Protein AF-A0A0N0A1G5-F1 (afdb_monomer)

Solvent-accessible surface area (backbone atoms only — not comparable to full-atom values): 16749 Å² total; per-residue (Å²): 128,82,60,72,76,46,74,67,39,48,54,52,50,53,56,20,48,55,46,38,69,71,54,79,76,91,52,41,60,23,36,36,37,22,62,69,76,43,74,31,33,29,47,40,73,44,47,40,49,51,77,76,95,36,68,72,45,52,28,33,20,31,24,96,65,66,47,38,38,56,44,85,46,44,49,48,56,49,70,72,74,44,66,70,43,56,48,89,50,51,42,82,51,96,50,63,47,76,38,76,35,28,38,40,52,76,77,43,85,58,89,75,29,62,24,70,49,76,45,74,25,52,29,25,42,27,79,49,63,49,69,85,72,45,97,80,62,61,77,79,73,74,61,93,40,75,64,58,45,61,69,71,58,74,93,80,81,84,77,98,69,70,47,45,48,67,79,92,71,101,55,102,53,54,46,22,43,29,44,58,52,101,86,67,50,85,41,84,41,81,43,69,78,66,95,66,71,62,24,55,33,49,28,48,57,68,76,88,85,67,68,40,46,39,44,45,50,57,90,90,52,96,81,61,63,77,47,76,22,61,37,74,63,52,46,49,53,50,27,60,76,63,60,38,46,82,44,78,40,85,47,68,77,21,50,32,36,36,43,57,50,96,62,73,85,67,80,56,78,76,78,78,77,73,78,80,71,85,88,126

Sequence (280 aa):
MRYQVDEQDQAIIAKRMAALDAMTGPRVGDWVHFANDVRWRISSVIAYPADGDGPVVHKVQTSEGGSYYLGLGYVSMSGSLEDPIPVSSLTLTEQTIDACLWIFHHDLPGGSRGVRFTRPMRVYRCALPAPGTDPNWRPPARPASREDLMRSMTLEHLPAQGVLFRGEHELPHMSQVLRRDLTGQKILFAMHYGYGRRAFGYVRGPGHGELWTFLVYAPGHPGTNWTAFATEQDLRNFTEAYDLKIHGSLTPGGRFELELPSNTDRWRPAAVSTPSGPTT

pLDDT: mean 72.98, std 24.5, range [26.19, 98.69]

Radius of gyration: 23.04 Å; Cα contacts (8 Å, |Δi|>4): 491; chains: 1; bounding box: 81×45×58 Å

Nearest PDB structures (foldseek):
  5iul-assembly1_A  TM=4.036E-01  e=9.775E-01  Bacillus subtilis subsp. subtilis str. 168
  7t1u-assembly1_A  TM=2.541E-01  e=1.849E+00  Homo sapiens
  4adn-assembly1_A  TM=2.619E-01  e=2.681E+00  Staphylococcus aureus
  3f02-assembly1_A  TM=3.050E-01  e=8.179E+00  Homo sapiens
  6idc-assembly1_A-2  TM=1.278E-01  e=1.577E+00  Borreliella burgdorferi

Structure (mmCIF, N/CA/C/O backbone):
data_AF-A0A0N0A1G5-F1
#
_entry.id   AF-A0A0N0A1G5-F1
#
loop_
_atom_site.group_PDB
_atom_site.id
_atom_site.type_symbol
_atom_site.label_atom_id
_atom_site.label_alt_id
_atom_site.label_comp_id
_atom_site.label_asym_id
_atom_site.label_entity_id
_atom_site.label_seq_id
_atom_site.pdbx_PDB_ins_code
_atom_site.Cartn_x
_atom_site.Cartn_y
_atom_site.Cartn_z
_atom_site.occupancy
_atom_site.B_iso_or_equiv
_atom_site.auth_seq_id
_atom_site.auth_comp_id
_atom_site.auth_asym_id
_atom_site.auth_atom_id
_atom_site.pdbx_PDB_model_num
ATOM 1 N N . MET A 1 1 ? -0.087 9.752 26.113 1.00 65.88 1 MET A N 1
ATOM 2 C CA . MET A 1 1 ? -0.162 8.279 26.242 1.00 65.88 1 MET A CA 1
ATOM 3 C C . MET A 1 1 ? -0.184 7.695 24.835 1.00 65.88 1 MET A C 1
ATOM 5 O O . MET A 1 1 ? -0.918 8.233 24.017 1.00 65.88 1 MET A O 1
ATOM 9 N N . ARG A 1 2 ? 0.653 6.701 24.504 1.00 83.81 2 ARG A N 1
ATOM 10 C CA . ARG A 1 2 ? 0.537 5.986 23.219 1.00 83.81 2 ARG A CA 1
ATOM 11 C C . ARG A 1 2 ? -0.423 4.821 23.428 1.00 83.81 2 ARG A C 1
ATOM 13 O O . ARG A 1 2 ? -0.190 4.033 24.339 1.00 83.81 2 ARG A O 1
ATOM 20 N N . TYR A 1 3 ? -1.477 4.746 22.623 1.00 93.94 3 TYR A N 1
ATOM 21 C CA . TYR A 1 3 ? -2.370 3.591 22.628 1.00 93.94 3 TYR A CA 1
ATOM 22 C C . TYR A 1 3 ? -1.601 2.340 22.190 1.00 93.94 3 TYR A C 1
ATOM 24 O O . TYR A 1 3 ? -0.684 2.419 21.365 1.00 93.94 3 TYR A O 1
ATOM 32 N N . GLN A 1 4 ? -1.961 1.202 22.772 1.00 96.44 4 GLN A N 1
ATOM 33 C CA . GLN A 1 4 ? -1.498 -0.115 22.351 1.00 96.44 4 GLN A CA 1
ATOM 34 C C . GLN A 1 4 ? -2.669 -0.851 21.711 1.00 96.44 4 GLN A C 1
ATOM 36 O O . GLN A 1 4 ? -3.820 -0.542 22.004 1.00 96.44 4 GLN A O 1
ATOM 41 N N . VAL A 1 5 ? -2.355 -1.796 20.830 1.00 97.75 5 VAL A N 1
ATOM 42 C CA . VAL A 1 5 ? -3.368 -2.621 20.174 1.00 97.75 5 VAL A CA 1
ATOM 43 C C . VAL A 1 5 ? -4.061 -3.478 21.228 1.00 97.75 5 VAL A C 1
ATOM 45 O O . VAL A 1 5 ? -3.401 -4.278 21.892 1.00 97.75 5 VAL A O 1
ATOM 48 N N . ASP A 1 6 ? -5.374 -3.324 21.354 1.00 98.12 6 ASP A N 1
ATOM 49 C CA . ASP A 1 6 ? -6.225 -4.154 22.206 1.00 98.12 6 ASP A CA 1
ATOM 50 C C . ASP A 1 6 ? -7.118 -5.100 21.385 1.00 98.12 6 ASP A C 1
ATOM 52 O O . ASP A 1 6 ? -6.974 -5.221 20.168 1.00 98.12 6 ASP A O 1
ATOM 56 N N . GLU A 1 7 ? -8.023 -5.817 22.049 1.00 98.44 7 GLU A N 1
ATOM 57 C CA . GLU A 1 7 ? -8.901 -6.803 21.411 1.00 98.44 7 GLU A CA 1
ATOM 58 C C . GLU A 1 7 ? -9.797 -6.191 20.320 1.00 98.44 7 GLU A C 1
ATOM 60 O O . GLU A 1 7 ? -9.962 -6.778 19.245 1.00 98.44 7 GLU A O 1
ATOM 65 N N . GLN A 1 8 ? -10.318 -4.981 20.546 1.00 98.44 8 GLN A N 1
ATOM 66 C CA . GLN A 1 8 ? -11.153 -4.288 19.569 1.00 98.44 8 GLN A CA 1
ATOM 67 C C . GLN A 1 8 ? -10.331 -3.881 18.340 1.00 98.44 8 GLN A C 1
ATOM 69 O O . GLN A 1 8 ? -10.771 -4.075 17.202 1.00 98.44 8 GLN A O 1
ATOM 74 N N . ASP A 1 9 ? -9.114 -3.380 18.549 1.00 98.50 9 ASP A N 1
ATOM 75 C CA . ASP A 1 9 ? -8.191 -3.083 17.455 1.00 98.50 9 ASP A CA 1
ATOM 76 C C . ASP A 1 9 ? -7.792 -4.346 16.678 1.00 98.50 9 ASP A C 1
ATOM 78 O O . ASP A 1 9 ? -7.745 -4.309 15.447 1.00 98.50 9 ASP A O 1
ATOM 82 N N . GLN A 1 10 ? -7.548 -5.478 17.352 1.00 98.62 10 GLN A N 1
ATOM 83 C CA . GLN A 1 10 ? -7.236 -6.749 16.681 1.00 98.62 10 GLN A CA 1
ATOM 84 C C . GLN A 1 10 ? -8.374 -7.192 15.757 1.00 98.62 10 GLN A C 1
ATOM 86 O O . GLN A 1 10 ? -8.107 -7.600 14.623 1.00 98.62 10 GLN A O 1
ATOM 91 N N . ALA A 1 11 ? -9.633 -7.067 16.191 1.00 98.50 11 ALA A N 1
ATOM 92 C CA . ALA A 1 11 ? -10.793 -7.385 15.358 1.00 98.50 11 ALA A CA 1
ATOM 93 C C . ALA A 1 11 ? -10.873 -6.478 14.115 1.00 98.50 11 ALA A C 1
ATOM 95 O O . ALA A 1 11 ? -11.133 -6.953 13.003 1.00 98.50 11 ALA A O 1
ATOM 96 N N . ILE A 1 12 ? -10.582 -5.180 14.274 1.00 98.44 12 ILE A N 1
ATOM 97 C CA . ILE A 1 12 ? -10.518 -4.228 13.158 1.00 98.44 12 ILE A CA 1
ATOM 98 C C . ILE A 1 12 ? -9.389 -4.605 12.189 1.00 98.44 12 ILE A C 1
ATOM 100 O O . ILE A 1 12 ? -9.617 -4.674 10.979 1.00 98.44 12 ILE A O 1
ATOM 104 N N . ILE A 1 13 ? -8.189 -4.884 12.704 1.00 98.56 13 ILE A N 1
ATOM 105 C CA . ILE A 1 13 ? -7.027 -5.288 11.903 1.00 98.56 13 ILE A CA 1
ATOM 106 C C . ILE A 1 13 ? -7.345 -6.560 11.119 1.00 98.56 13 ILE A C 1
ATOM 108 O O . ILE A 1 13 ? -7.130 -6.585 9.910 1.00 98.56 13 ILE A O 1
ATOM 112 N N . ALA A 1 14 ? -7.889 -7.593 11.768 1.00 98.50 14 ALA A N 1
ATOM 113 C CA . ALA A 1 14 ? -8.216 -8.865 11.127 1.00 98.50 14 ALA A CA 1
ATOM 114 C C . ALA A 1 14 ? -9.203 -8.679 9.966 1.00 98.50 14 ALA A C 1
ATOM 116 O O . ALA A 1 14 ? -8.941 -9.129 8.851 1.00 98.50 14 ALA A O 1
ATOM 117 N N . LYS A 1 15 ? -10.293 -7.933 10.194 1.00 98.38 15 LYS A N 1
ATOM 118 C CA . LYS A 1 15 ? -11.286 -7.620 9.156 1.00 98.38 15 LYS A CA 1
ATOM 119 C C . LYS A 1 15 ? -10.667 -6.880 7.967 1.00 98.38 15 LYS A C 1
ATOM 121 O O . LYS A 1 15 ? -10.953 -7.202 6.815 1.00 98.38 15 LYS A O 1
ATOM 126 N N . ARG A 1 16 ? -9.838 -5.867 8.232 1.00 98.44 16 ARG A N 1
ATOM 127 C CA . ARG A 1 16 ? -9.218 -5.036 7.188 1.00 98.44 16 ARG A CA 1
ATOM 128 C C . ARG A 1 16 ? -8.155 -5.793 6.399 1.00 98.44 16 ARG A C 1
ATOM 130 O O . ARG A 1 16 ? -8.120 -5.654 5.180 1.00 98.44 16 ARG A O 1
ATOM 137 N N . MET A 1 17 ? -7.345 -6.607 7.075 1.00 98.19 17 MET A N 1
ATOM 138 C CA . MET A 1 17 ? -6.350 -7.470 6.437 1.00 98.19 17 MET A CA 1
ATOM 139 C C . MET A 1 17 ? -7.012 -8.516 5.547 1.00 98.19 17 MET A C 1
ATOM 141 O O . MET A 1 17 ? -6.616 -8.636 4.399 1.00 98.19 17 MET A O 1
ATOM 145 N N . ALA A 1 18 ? -8.083 -9.174 6.001 1.00 98.12 18 ALA A N 1
ATOM 146 C CA . ALA A 1 18 ? -8.818 -10.126 5.165 1.00 98.12 18 ALA A CA 1
ATOM 147 C C . ALA A 1 18 ? -9.347 -9.480 3.869 1.00 98.12 18 ALA A C 1
ATOM 149 O O . ALA A 1 18 ? -9.221 -10.050 2.787 1.00 98.12 18 ALA A O 1
ATOM 150 N N . ALA A 1 19 ? -9.885 -8.257 3.958 1.00 97.25 19 ALA A N 1
ATOM 151 C CA . ALA A 1 19 ? -10.317 -7.502 2.780 1.00 97.25 19 ALA A CA 1
ATOM 152 C C . ALA A 1 19 ? -9.142 -7.107 1.869 1.00 97.25 19 ALA A C 1
ATOM 154 O O . ALA A 1 19 ? -9.270 -7.136 0.647 1.00 97.25 19 ALA A O 1
ATOM 155 N N . LEU A 1 20 ? -7.998 -6.748 2.455 1.00 97.00 20 LEU A N 1
ATOM 156 C CA . LEU A 1 20 ? -6.783 -6.430 1.714 1.00 97.00 20 LEU A CA 1
ATOM 157 C C . LEU A 1 20 ? -6.247 -7.677 0.989 1.00 97.00 20 LEU A C 1
ATOM 159 O O . LEU A 1 20 ? -5.879 -7.587 -0.179 1.00 97.00 20 LEU A O 1
ATOM 163 N N . ASP A 1 21 ? -6.222 -8.835 1.655 1.00 96.75 21 ASP A N 1
ATOM 164 C CA . ASP A 1 21 ? -5.730 -10.135 1.163 1.00 96.75 21 ASP A CA 1
ATOM 165 C C . ASP A 1 21 ? -6.564 -10.730 0.037 1.00 96.75 21 ASP A C 1
ATOM 167 O O . ASP A 1 21 ? -6.021 -11.431 -0.814 1.00 96.75 21 ASP A O 1
ATOM 171 N N . ALA A 1 22 ? -7.832 -10.341 -0.067 1.00 96.25 22 ALA A N 1
ATOM 172 C CA . ALA A 1 22 ? -8.656 -10.648 -1.229 1.00 96.25 22 ALA A CA 1
ATOM 173 C C . ALA A 1 22 ? -8.245 -9.876 -2.506 1.00 96.25 22 ALA A C 1
ATOM 175 O O . ALA A 1 22 ? -8.722 -10.200 -3.594 1.00 96.25 22 ALA A O 1
ATOM 176 N N . MET A 1 23 ? -7.384 -8.851 -2.415 1.00 94.94 23 MET A N 1
ATOM 177 C CA . MET A 1 23 ? -6.958 -8.073 -3.583 1.00 94.94 23 MET A CA 1
ATOM 178 C C . MET A 1 23 ? -5.908 -8.801 -4.432 1.00 94.94 23 MET A C 1
ATOM 180 O O . MET A 1 23 ? -4.827 -9.179 -3.967 1.00 94.94 23 MET A O 1
ATOM 184 N N . THR A 1 24 ? -6.181 -8.881 -5.732 1.00 94.44 24 THR A N 1
ATOM 185 C CA . THR A 1 24 ? -5.248 -9.376 -6.751 1.00 94.44 24 THR A CA 1
ATOM 186 C C . THR A 1 24 ? -4.226 -8.316 -7.166 1.00 94.44 24 THR A C 1
ATOM 188 O O . THR A 1 24 ? -4.562 -7.136 -7.245 1.00 94.44 24 THR A O 1
ATOM 191 N N . GLY A 1 25 ? -3.018 -8.750 -7.536 1.00 95.75 25 GLY A N 1
ATOM 192 C CA . GLY A 1 25 ? -1.955 -7.877 -8.049 1.00 95.75 25 GLY A CA 1
ATOM 193 C C . GLY A 1 25 ? -1.247 -7.051 -6.965 1.00 95.75 25 GLY A C 1
ATOM 194 O O . GLY A 1 25 ? -1.611 -7.149 -5.791 1.00 95.75 25 GLY A O 1
ATOM 195 N N . PRO A 1 26 ? -0.215 -6.263 -7.324 1.00 97.44 26 PRO A N 1
ATOM 196 C CA . PRO A 1 26 ? 0.542 -5.458 -6.364 1.00 97.44 26 PRO A CA 1
ATOM 197 C C . PRO A 1 26 ? -0.341 -4.416 -5.673 1.00 97.44 26 PRO A C 1
ATOM 199 O O . PRO A 1 26 ? -1.155 -3.761 -6.324 1.00 97.44 26 PRO A O 1
ATOM 202 N N . ARG A 1 27 ? -0.169 -4.234 -4.359 1.00 97.56 27 ARG A N 1
ATOM 203 C CA . ARG A 1 27 ? -0.932 -3.251 -3.566 1.00 97.56 27 ARG A CA 1
ATOM 204 C C . ARG A 1 27 ? -0.009 -2.407 -2.692 1.00 97.56 27 ARG A C 1
ATOM 206 O O . ARG A 1 27 ? 1.107 -2.814 -2.375 1.00 97.56 27 ARG A O 1
ATOM 213 N N . VAL A 1 28 ? -0.494 -1.239 -2.273 1.00 98.44 28 VAL A N 1
ATOM 214 C CA . VAL A 1 28 ? 0.231 -0.366 -1.337 1.00 98.44 28 VAL A CA 1
ATOM 215 C C . VAL A 1 28 ? 0.575 -1.139 -0.058 1.00 98.44 28 VAL A C 1
ATOM 217 O O . VAL A 1 28 ? -0.257 -1.857 0.493 1.00 98.44 28 VAL A O 1
ATOM 220 N N . GLY A 1 29 ? 1.813 -0.994 0.405 1.00 98.06 29 GLY A N 1
ATOM 221 C CA . GLY A 1 29 ? 2.367 -1.680 1.568 1.00 98.06 29 GLY A CA 1
ATOM 222 C C . GLY A 1 29 ? 3.095 -2.994 1.265 1.00 98.06 29 GLY A C 1
ATOM 223 O O . GLY A 1 29 ? 3.870 -3.423 2.119 1.00 98.06 29 GLY A O 1
ATOM 224 N N . ASP A 1 30 ? 2.905 -3.606 0.087 1.00 98.62 30 ASP A N 1
ATOM 225 C CA . ASP A 1 30 ? 3.722 -4.751 -0.345 1.00 98.62 30 ASP A CA 1
ATOM 226 C C . ASP A 1 30 ? 5.184 -4.326 -0.560 1.00 98.62 30 ASP A C 1
ATOM 228 O O . ASP A 1 30 ? 5.478 -3.164 -0.854 1.00 98.62 30 ASP A O 1
ATOM 232 N N . TRP A 1 31 ? 6.109 -5.272 -0.431 1.00 98.56 31 TRP A N 1
ATOM 233 C CA . TRP A 1 31 ? 7.536 -5.054 -0.649 1.00 98.56 31 TRP A CA 1
ATOM 234 C C . TRP A 1 31 ? 7.930 -5.294 -2.104 1.00 98.56 31 TRP A C 1
ATOM 236 O O . TRP A 1 31 ? 7.422 -6.204 -2.758 1.00 98.56 31 TRP A O 1
ATOM 246 N N . VAL A 1 32 ? 8.902 -4.522 -2.581 1.00 98.56 32 VAL A N 1
ATOM 247 C CA . VAL A 1 32 ? 9.593 -4.717 -3.855 1.00 98.56 32 VAL A CA 1
ATOM 248 C C . VAL A 1 32 ? 11.072 -4.927 -3.571 1.00 98.56 32 VAL A C 1
ATOM 250 O O . VAL A 1 32 ? 11.711 -4.091 -2.934 1.00 98.56 32 VAL A O 1
ATOM 253 N N . HIS A 1 33 ? 11.607 -6.044 -4.048 1.00 98.31 33 HIS A N 1
ATOM 254 C CA . HIS A 1 33 ? 13.028 -6.354 -4.058 1.00 98.31 33 HIS A CA 1
ATOM 255 C C . HIS A 1 33 ? 13.579 -6.074 -5.458 1.00 98.31 33 HIS A C 1
ATOM 257 O O . HIS A 1 33 ? 13.256 -6.790 -6.408 1.00 98.31 33 HIS A O 1
ATOM 263 N N . PHE A 1 34 ? 14.351 -5.000 -5.582 1.00 98.00 34 PHE A N 1
ATOM 264 C CA . PHE A 1 34 ? 14.920 -4.536 -6.844 1.00 98.00 34 PHE A CA 1
ATOM 265 C C . PHE A 1 34 ? 16.172 -5.321 -7.243 1.00 98.00 34 PHE A C 1
ATOM 267 O O . PHE A 1 34 ? 16.775 -6.011 -6.424 1.00 98.00 34 PHE A O 1
ATOM 274 N N . ALA A 1 35 ? 16.577 -5.196 -8.510 1.00 96.94 35 ALA A N 1
ATOM 275 C CA . ALA A 1 35 ? 17.724 -5.915 -9.071 1.00 96.94 35 ALA A CA 1
ATOM 276 C C . ALA A 1 35 ? 19.078 -5.511 -8.462 1.00 96.94 35 ALA A C 1
ATOM 278 O O . ALA A 1 35 ? 20.055 -6.236 -8.614 1.00 96.94 35 ALA A O 1
ATOM 279 N N . ASN A 1 36 ? 19.135 -4.368 -7.778 1.00 95.12 36 ASN A N 1
ATOM 280 C CA . ASN A 1 36 ? 20.302 -3.880 -7.047 1.00 95.12 36 ASN A CA 1
ATOM 281 C C . ASN A 1 36 ? 20.180 -4.090 -5.525 1.00 95.12 36 ASN A C 1
ATOM 283 O O . ASN A 1 36 ? 20.695 -3.286 -4.752 1.00 95.12 36 ASN A O 1
ATOM 287 N N . ASP A 1 37 ? 19.441 -5.122 -5.104 1.00 96.19 37 ASP A N 1
ATOM 288 C CA . ASP A 1 37 ? 19.232 -5.556 -3.712 1.00 96.19 37 ASP A CA 1
ATOM 289 C C . ASP A 1 37 ? 18.542 -4.540 -2.778 1.00 96.19 37 ASP A C 1
ATOM 291 O O . ASP A 1 37 ? 18.318 -4.803 -1.589 1.00 96.19 37 ASP A O 1
ATOM 295 N N . VAL A 1 38 ? 18.125 -3.390 -3.314 1.00 96.81 38 VAL A N 1
ATOM 296 C CA . VAL A 1 38 ? 17.310 -2.405 -2.600 1.00 96.81 38 VAL A CA 1
ATOM 297 C C . VAL A 1 38 ? 15.915 -2.976 -2.351 1.00 96.81 38 VAL A C 1
ATOM 299 O O . VAL A 1 38 ? 15.313 -3.632 -3.208 1.00 96.81 38 VAL A O 1
ATOM 302 N N . ARG A 1 39 ? 15.380 -2.712 -1.156 1.00 97.56 39 ARG A N 1
ATOM 303 C CA . ARG A 1 39 ? 14.045 -3.148 -0.738 1.00 97.56 39 ARG A CA 1
ATOM 304 C C . ARG A 1 39 ? 13.213 -1.972 -0.275 1.00 97.56 39 ARG A C 1
ATOM 306 O O . ARG A 1 39 ? 13.484 -1.407 0.779 1.00 97.56 39 ARG A O 1
ATOM 313 N N . TRP A 1 40 ? 12.159 -1.668 -1.019 1.00 98.06 40 TRP A N 1
ATOM 314 C CA . TRP A 1 40 ? 11.227 -0.586 -0.706 1.00 98.06 40 TRP A CA 1
ATOM 315 C C . TRP A 1 40 ? 9.789 -1.078 -0.733 1.00 98.06 40 TRP A C 1
ATOM 317 O O . TRP A 1 40 ? 9.487 -2.124 -1.306 1.00 98.06 40 TRP A O 1
ATOM 327 N N . ARG A 1 41 ? 8.886 -0.325 -0.105 1.00 98.25 41 ARG A N 1
ATOM 328 C CA . ARG A 1 41 ? 7.455 -0.640 -0.126 1.00 98.25 41 ARG A CA 1
ATOM 329 C C . ARG A 1 41 ? 6.748 0.111 -1.244 1.00 98.25 41 ARG A C 1
ATOM 331 O O . ARG A 1 41 ? 7.067 1.266 -1.532 1.00 98.25 41 ARG A O 1
ATOM 338 N N . ILE A 1 42 ? 5.751 -0.538 -1.841 1.00 98.50 42 ILE A N 1
ATOM 339 C CA . ILE A 1 42 ? 4.811 0.104 -2.758 1.00 98.50 42 ILE A CA 1
ATOM 340 C C . ILE A 1 42 ? 4.051 1.166 -1.971 1.00 98.50 42 ILE A C 1
ATOM 342 O O . ILE A 1 42 ? 3.346 0.862 -1.014 1.00 98.50 42 ILE A O 1
ATOM 346 N N . SER A 1 43 ? 4.191 2.412 -2.391 1.00 98.25 43 SER A N 1
ATOM 347 C CA . SER A 1 43 ? 3.589 3.581 -1.753 1.00 98.25 43 SER A CA 1
ATOM 348 C C . SER A 1 43 ? 2.355 4.078 -2.488 1.00 98.25 43 SER A C 1
ATOM 350 O O . SER A 1 43 ? 1.440 4.620 -1.875 1.00 98.25 43 SER A O 1
ATOM 352 N N . SER A 1 44 ? 2.304 3.855 -3.798 1.00 96.94 44 SER A N 1
ATOM 353 C CA . SER A 1 44 ? 1.147 4.169 -4.626 1.00 96.94 44 SER A CA 1
ATOM 354 C C . SER A 1 44 ? 1.048 3.174 -5.774 1.00 96.94 44 SER A C 1
ATOM 356 O O . SER A 1 44 ? 2.065 2.743 -6.319 1.00 96.94 44 SER A O 1
ATOM 358 N N . VAL A 1 45 ? -0.179 2.823 -6.147 1.00 95.25 45 VAL A N 1
ATOM 359 C CA . VAL A 1 45 ? -0.486 2.085 -7.375 1.00 95.25 45 VAL A CA 1
ATOM 360 C C . VAL A 1 45 ? -1.292 3.031 -8.243 1.00 95.25 45 VAL A C 1
ATOM 362 O O . VAL A 1 45 ? -2.357 3.488 -7.830 1.00 95.25 45 VAL A O 1
ATOM 365 N N . ILE A 1 46 ? -0.776 3.352 -9.425 1.00 90.06 46 ILE A N 1
ATOM 366 C CA . ILE A 1 46 ? -1.381 4.344 -10.304 1.00 90.06 46 ILE A CA 1
ATOM 367 C C . ILE A 1 46 ? -1.720 3.715 -11.642 1.00 90.06 46 ILE A C 1
ATOM 369 O O . ILE A 1 46 ? -0.941 2.962 -12.221 1.00 90.06 46 ILE A O 1
ATOM 373 N N . ALA A 1 47 ? -2.903 4.051 -12.129 1.00 85.56 47 ALA A N 1
ATOM 374 C CA . ALA A 1 47 ? -3.365 3.729 -13.460 1.00 85.56 47 ALA A CA 1
ATOM 375 C C . ALA A 1 47 ? -3.377 5.035 -14.255 1.00 85.56 47 ALA A C 1
ATOM 377 O O . ALA A 1 47 ? -4.12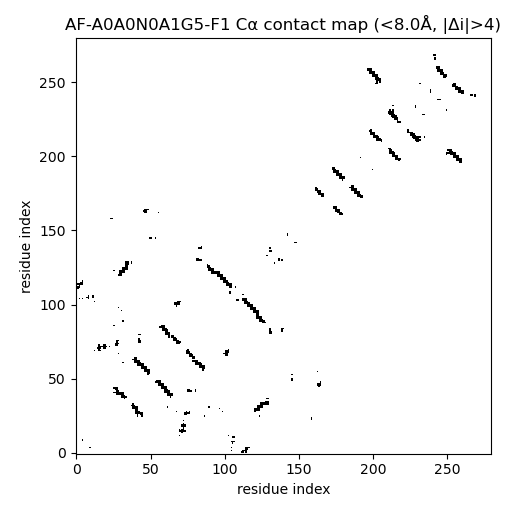7 5.944 -13.909 1.00 85.56 47 ALA A O 1
ATOM 378 N N . TYR A 1 48 ? -2.534 5.141 -15.280 1.00 72.12 48 TYR A N 1
ATOM 379 C CA . TYR A 1 48 ? -2.574 6.265 -16.213 1.00 72.12 48 TYR A CA 1
ATOM 380 C C . TYR A 1 48 ? -2.893 5.743 -17.609 1.00 72.12 48 TYR A C 1
ATOM 382 O O . TYR A 1 48 ? -2.345 4.704 -17.992 1.00 72.12 48 TYR A O 1
ATOM 390 N N . PRO A 1 49 ? -3.730 6.438 -18.397 1.00 67.94 49 PRO A N 1
ATOM 391 C CA . PRO A 1 49 ? -3.716 6.215 -19.831 1.00 67.94 49 PRO A CA 1
ATOM 392 C C . PRO A 1 49 ? -2.302 6.518 -20.328 1.00 67.94 49 PRO A C 1
ATOM 394 O O . PRO A 1 49 ? -1.695 7.518 -19.935 1.00 67.94 49 PRO A O 1
ATOM 397 N N . ALA A 1 50 ? -1.739 5.628 -21.133 1.00 62.28 50 ALA A N 1
ATOM 398 C CA . ALA A 1 50 ? -0.494 5.942 -21.804 1.00 62.28 50 ALA A CA 1
ATOM 399 C C . ALA A 1 50 ? -0.775 7.031 -22.845 1.00 62.28 50 ALA A C 1
ATOM 401 O O . ALA A 1 50 ? -1.326 6.722 -23.893 1.00 62.28 50 ALA A O 1
ATOM 402 N N . ASP A 1 51 ? -0.459 8.279 -22.493 1.00 59.38 51 ASP A N 1
ATOM 403 C CA . ASP A 1 51 ? -0.542 9.495 -23.310 1.00 59.38 51 ASP A CA 1
ATOM 404 C C . ASP A 1 51 ? -1.824 9.613 -24.184 1.00 59.38 51 ASP A C 1
ATOM 406 O O . ASP A 1 51 ? -1.934 9.044 -25.271 1.00 59.38 51 ASP A O 1
ATOM 410 N N . GLY A 1 52 ? -2.810 10.402 -23.730 1.00 64.56 52 GLY A N 1
ATOM 411 C CA . GLY A 1 52 ? -4.082 10.625 -24.442 1.00 64.56 52 GLY A CA 1
ATOM 412 C C . GLY A 1 52 ? -5.115 9.511 -24.214 1.00 64.56 52 GLY A C 1
ATOM 413 O O . GLY A 1 52 ? -5.318 9.083 -23.081 1.00 64.56 52 GLY A O 1
ATOM 414 N N . ASP A 1 53 ? -5.758 9.029 -25.285 1.00 62.44 53 ASP A N 1
ATOM 415 C CA . ASP A 1 53 ? -6.757 7.937 -25.269 1.00 62.44 53 ASP A CA 1
ATOM 416 C C . ASP A 1 53 ? -6.130 6.522 -25.336 1.00 62.44 53 ASP A C 1
ATOM 418 O O . ASP A 1 53 ? -6.750 5.560 -25.803 1.00 62.44 53 ASP A O 1
ATOM 422 N N . GLY A 1 54 ? -4.861 6.380 -24.942 1.00 64.50 54 GLY A N 1
ATOM 423 C CA . GLY A 1 54 ? -4.145 5.104 -24.958 1.00 64.50 54 GLY A CA 1
ATOM 424 C C . GLY A 1 54 ? -4.625 4.102 -23.896 1.00 64.50 54 GLY A C 1
ATOM 425 O O . GLY A 1 54 ? -5.378 4.449 -22.979 1.00 64.50 54 GLY A O 1
ATOM 426 N N . PRO A 1 55 ? -4.193 2.827 -23.991 1.00 71.50 55 PRO A N 1
ATOM 427 C CA . PRO A 1 55 ? -4.513 1.826 -22.986 1.00 71.50 55 PRO A CA 1
ATOM 428 C C . PRO A 1 55 ? -3.953 2.235 -21.622 1.00 71.50 55 PRO A C 1
ATOM 430 O O . PRO A 1 55 ? -2.918 2.896 -21.502 1.00 71.50 55 PRO A O 1
ATOM 433 N N . VAL A 1 56 ? -4.664 1.832 -20.576 1.00 77.06 56 VAL A N 1
ATOM 434 C CA . VAL A 1 56 ? -4.291 2.127 -19.196 1.00 77.06 56 VAL A CA 1
ATOM 435 C C . VAL A 1 56 ? -3.088 1.275 -18.823 1.00 77.06 56 VAL A C 1
ATOM 437 O O . VAL A 1 56 ? -3.160 0.048 -18.844 1.00 77.06 56 VAL A O 1
ATOM 440 N N . VAL A 1 57 ? -1.991 1.931 -18.459 1.00 78.75 57 VAL A N 1
ATOM 441 C CA . VAL A 1 57 ? -0.791 1.277 -17.945 1.00 78.75 57 VAL A CA 1
ATOM 442 C C . VAL A 1 57 ? -0.780 1.423 -16.432 1.00 78.75 57 VAL A C 1
ATOM 444 O O . VAL A 1 57 ? -0.862 2.529 -15.889 1.00 78.75 57 VAL A O 1
ATOM 447 N N . HIS A 1 58 ? -0.659 0.288 -15.749 1.00 88.12 58 HIS A N 1
ATOM 448 C CA . HIS A 1 58 ? -0.491 0.259 -14.306 1.00 88.12 58 HIS A CA 1
ATOM 449 C C . HIS A 1 58 ? 0.984 0.428 -13.954 1.00 88.12 58 HIS A C 1
ATOM 451 O O . HIS A 1 58 ? 1.851 -0.314 -14.427 1.00 88.12 58 HIS A O 1
ATOM 457 N N . LYS A 1 59 ? 1.262 1.408 -13.103 1.00 93.62 59 LYS A N 1
ATOM 458 C CA . LYS A 1 59 ? 2.578 1.659 -12.529 1.00 93.62 59 LYS A CA 1
ATOM 459 C C . LYS A 1 59 ? 2.486 1.642 -11.012 1.00 93.62 59 LYS A C 1
ATOM 461 O O . LYS A 1 59 ? 1.427 1.904 -10.444 1.00 93.62 59 LYS A O 1
ATOM 466 N N . VAL A 1 60 ? 3.602 1.371 -10.355 1.00 96.62 60 VAL A N 1
ATOM 467 C CA . VAL A 1 60 ? 3.730 1.538 -8.908 1.00 96.62 60 VAL A CA 1
ATOM 468 C C . VAL A 1 60 ? 4.814 2.550 -8.603 1.00 96.62 60 VAL A C 1
ATOM 470 O O . VAL A 1 60 ? 5.813 2.619 -9.313 1.00 96.62 60 VAL A O 1
ATOM 473 N N . GLN A 1 61 ? 4.618 3.324 -7.546 1.00 96.94 61 GLN A N 1
ATOM 474 C CA . GLN A 1 61 ? 5.671 4.137 -6.950 1.00 96.94 61 GLN A CA 1
ATOM 475 C C . GLN A 1 61 ? 6.076 3.512 -5.627 1.00 96.94 61 GLN A C 1
ATOM 477 O O . GLN A 1 61 ? 5.229 3.017 -4.877 1.00 96.94 61 GLN A O 1
ATOM 482 N N . THR A 1 62 ? 7.368 3.551 -5.344 1.00 97.69 62 THR A N 1
ATOM 483 C CA . THR A 1 62 ? 7.960 3.065 -4.099 1.00 97.69 62 THR A CA 1
ATOM 484 C C . THR A 1 62 ? 8.538 4.220 -3.293 1.00 97.69 62 THR A C 1
ATOM 486 O O . THR A 1 62 ? 8.532 5.361 -3.748 1.00 97.69 62 THR A O 1
ATOM 489 N N . SER A 1 63 ? 9.012 3.931 -2.088 1.00 96.06 63 SER A N 1
ATOM 490 C CA . SER A 1 63 ? 9.716 4.898 -1.251 1.00 96.06 63 SER A CA 1
ATOM 491 C C . SER A 1 63 ? 10.652 4.197 -0.269 1.00 96.06 63 SER A C 1
ATOM 493 O O . SER A 1 63 ? 10.388 3.072 0.166 1.00 96.06 63 SER A O 1
ATOM 495 N N . GLU A 1 64 ? 11.702 4.900 0.153 1.00 93.44 64 GLU A N 1
ATOM 496 C CA . GLU A 1 64 ? 12.615 4.429 1.203 1.00 93.44 64 GLU A CA 1
ATOM 497 C C . GLU A 1 64 ? 11.938 4.328 2.583 1.00 93.44 64 GLU A C 1
ATOM 499 O O . GLU A 1 64 ? 12.345 3.552 3.447 1.00 93.44 64 GLU A O 1
ATOM 504 N N . GLY A 1 65 ? 10.846 5.066 2.796 1.00 93.19 65 GLY A N 1
ATOM 505 C CA . GLY A 1 65 ? 10.151 5.099 4.078 1.00 93.19 65 GLY A CA 1
ATOM 506 C C . GLY A 1 65 ? 8.704 5.561 3.986 1.00 93.19 65 GLY A C 1
ATOM 507 O O . GLY A 1 65 ? 8.056 5.472 2.950 1.00 93.19 65 GLY A O 1
ATOM 508 N N . GLY A 1 66 ? 8.167 6.042 5.101 1.00 95.88 66 GLY A N 1
ATOM 509 C CA . GLY A 1 66 ? 6.808 6.573 5.171 1.00 95.88 66 GLY A CA 1
ATOM 510 C C . GLY A 1 66 ? 5.917 5.841 6.165 1.00 95.88 66 GLY A C 1
ATOM 511 O O . GLY A 1 66 ? 6.290 4.839 6.783 1.00 95.88 66 GLY A O 1
ATOM 512 N N . SER A 1 67 ? 4.719 6.387 6.328 1.00 97.50 67 SER A N 1
ATOM 513 C CA . SER A 1 67 ? 3.708 5.908 7.265 1.00 97.50 67 SER A CA 1
ATOM 514 C C . SER A 1 67 ? 2.554 5.263 6.507 1.00 97.50 67 SER A C 1
ATOM 516 O O . SER A 1 67 ? 2.045 5.857 5.564 1.00 97.50 67 SER A O 1
ATOM 518 N N . TYR A 1 68 ? 2.140 4.063 6.915 1.00 98.50 68 TYR A N 1
ATOM 519 C CA . TYR A 1 68 ? 1.211 3.225 6.154 1.00 98.50 68 TYR A CA 1
ATOM 520 C C . TYR A 1 68 ? -0.041 2.943 6.983 1.00 98.50 68 TYR A C 1
ATOM 522 O O . TYR A 1 68 ? -0.004 2.167 7.938 1.00 98.50 68 TYR A O 1
ATOM 530 N N . TYR A 1 69 ? -1.134 3.612 6.630 1.00 98.44 69 TYR A N 1
ATOM 531 C CA . TYR A 1 69 ? -2.438 3.478 7.269 1.00 98.44 69 TYR A CA 1
ATOM 532 C C . TYR A 1 69 ? -3.228 2.328 6.641 1.00 98.44 69 TYR A C 1
ATOM 534 O O . TYR A 1 69 ? -3.429 2.327 5.427 1.00 98.44 69 TYR A O 1
ATOM 542 N N . LEU A 1 70 ? -3.715 1.388 7.452 1.00 98.62 70 LEU A N 1
ATOM 543 C CA . LEU A 1 70 ? -4.592 0.305 7.003 1.00 98.62 70 LEU A CA 1
ATOM 544 C C . LEU A 1 70 ? -6.062 0.741 7.081 1.00 98.62 70 LEU A C 1
ATOM 546 O O . LEU A 1 70 ? -6.633 0.867 8.165 1.00 98.62 70 LEU A O 1
ATOM 550 N N . GLY A 1 71 ? -6.700 0.918 5.928 1.00 97.50 71 GLY A N 1
ATOM 551 C CA . GLY A 1 71 ? -8.146 1.082 5.801 1.00 97.50 71 GLY A CA 1
ATOM 552 C C . GLY A 1 71 ? -8.861 -0.238 5.511 1.00 97.50 71 GLY A C 1
ATOM 553 O O . GLY A 1 71 ? -8.253 -1.307 5.484 1.00 97.50 71 GLY A O 1
ATOM 554 N N . LEU A 1 72 ? -10.176 -0.187 5.294 1.00 96.12 72 LEU A N 1
ATOM 555 C CA . LEU A 1 72 ? -10.939 -1.372 4.898 1.00 96.12 72 LEU A CA 1
ATOM 556 C C . LEU A 1 72 ? -10.626 -1.750 3.447 1.00 96.12 72 LEU A C 1
ATOM 558 O O . LEU A 1 72 ? -11.151 -1.137 2.524 1.00 96.12 72 LEU A O 1
ATOM 562 N N . GLY A 1 73 ? -9.766 -2.757 3.266 1.00 94.00 73 GLY A N 1
ATOM 563 C CA . GLY A 1 73 ? -9.375 -3.256 1.946 1.00 94.00 73 GLY A CA 1
ATOM 564 C C . GLY A 1 73 ? -8.411 -2.344 1.187 1.00 94.00 73 GLY A C 1
ATOM 565 O O . GLY A 1 73 ? -8.331 -2.433 -0.030 1.00 94.00 73 GLY A O 1
ATOM 566 N N . TYR A 1 74 ? -7.700 -1.443 1.869 1.00 97.12 74 TYR A N 1
ATOM 567 C CA . TYR A 1 74 ? -6.660 -0.622 1.247 1.00 97.12 74 TYR A CA 1
ATOM 568 C C . TYR A 1 74 ? -5.588 -0.217 2.258 1.00 97.12 74 TYR A C 1
ATOM 570 O O . TYR A 1 74 ? -5.828 -0.192 3.465 1.00 97.12 74 TYR A O 1
ATOM 578 N N . VAL A 1 75 ? -4.418 0.168 1.751 1.00 98.31 75 VAL A N 1
ATOM 579 C CA . VAL A 1 75 ? -3.378 0.847 2.528 1.00 98.31 75 VAL A CA 1
ATOM 580 C C . VAL A 1 75 ? -3.127 2.211 1.899 1.00 98.31 75 VAL A C 1
ATOM 582 O O . VAL A 1 75 ? -3.057 2.328 0.678 1.00 98.31 75 VAL A O 1
ATOM 585 N N . SER A 1 76 ? -3.008 3.245 2.727 1.00 97.12 76 SER A N 1
ATOM 586 C CA . SER A 1 76 ? -2.625 4.591 2.297 1.00 97.12 76 SER A CA 1
ATOM 587 C C . SER A 1 76 ? -1.263 4.937 2.869 1.00 97.12 76 SER A C 1
ATOM 589 O O . SER A 1 76 ? -1.043 4.797 4.072 1.00 97.12 76 SER A O 1
ATOM 591 N N . MET A 1 77 ? -0.365 5.421 2.020 1.00 97.31 77 MET A N 1
ATOM 592 C CA . MET A 1 77 ? 0.972 5.845 2.416 1.00 97.31 77 MET A CA 1
ATOM 593 C C . MET A 1 77 ? 1.027 7.373 2.564 1.00 97.31 77 MET A C 1
ATOM 595 O O . MET A 1 77 ? 0.382 8.108 1.818 1.00 97.31 77 MET A O 1
ATOM 599 N N . SER A 1 78 ? 1.781 7.857 3.550 1.00 94.75 78 SER A N 1
ATOM 600 C CA . SER A 1 78 ? 2.194 9.260 3.663 1.00 94.75 78 SER A CA 1
ATOM 601 C C . SER A 1 78 ? 3.719 9.351 3.714 1.00 94.75 78 SER A C 1
ATOM 603 O O . SER A 1 78 ? 4.345 8.732 4.582 1.00 94.75 78 SER A O 1
ATOM 605 N N . GLY A 1 79 ? 4.302 10.122 2.795 1.00 94.50 79 GLY A N 1
ATOM 606 C CA . GLY A 1 79 ? 5.745 10.268 2.611 1.00 94.50 79 GLY A CA 1
ATOM 607 C C . GLY A 1 79 ? 6.103 10.671 1.178 1.00 94.50 79 GLY A C 1
ATOM 608 O O . GLY A 1 79 ? 5.218 10.961 0.373 1.00 94.50 79 GLY A O 1
ATOM 609 N N . SER A 1 80 ? 7.402 10.696 0.881 1.00 93.06 80 SER A N 1
ATOM 610 C CA . SER A 1 80 ? 7.929 10.944 -0.467 1.00 93.06 80 SER A CA 1
ATOM 611 C C . SER A 1 80 ? 7.677 9.756 -1.394 1.00 93.06 80 SER A C 1
ATOM 613 O O . SER A 1 80 ? 7.585 8.620 -0.931 1.00 93.06 80 SER A O 1
ATOM 615 N N . LEU A 1 81 ? 7.586 10.017 -2.697 1.00 94.88 81 LEU A N 1
ATOM 616 C CA . LEU A 1 81 ? 7.399 9.000 -3.729 1.00 94.88 81 LEU A CA 1
ATOM 617 C C . LEU A 1 81 ? 8.562 9.051 -4.713 1.00 94.88 81 LEU A C 1
ATOM 619 O O . LEU A 1 81 ? 8.923 10.130 -5.174 1.00 94.88 81 LEU A O 1
ATOM 623 N N . GLU A 1 82 ? 9.082 7.880 -5.053 1.00 95.44 82 GLU A N 1
ATOM 624 C CA . GLU A 1 82 ? 10.076 7.702 -6.106 1.00 95.44 82 GLU A CA 1
ATOM 625 C C . GLU A 1 82 ? 9.413 7.604 -7.484 1.00 95.44 82 GLU A C 1
ATOM 627 O O . GLU A 1 82 ? 8.184 7.481 -7.600 1.00 95.44 82 GLU A O 1
ATOM 632 N N . ASP A 1 83 ? 10.221 7.634 -8.546 1.00 94.19 83 ASP A N 1
ATOM 633 C CA . ASP A 1 83 ? 9.711 7.500 -9.910 1.00 94.19 83 ASP A CA 1
ATOM 634 C C . ASP A 1 83 ? 8.898 6.203 -10.095 1.00 94.19 83 ASP A C 1
ATOM 636 O O . ASP A 1 83 ? 9.231 5.148 -9.543 1.00 94.19 83 ASP A O 1
ATOM 640 N N . PRO A 1 84 ? 7.824 6.247 -10.901 1.00 93.94 84 PRO A N 1
ATOM 641 C CA . PRO A 1 84 ? 6.977 5.089 -11.117 1.00 93.94 84 PRO A CA 1
ATOM 642 C C . PRO A 1 84 ? 7.647 4.030 -12.005 1.00 93.94 84 PRO A C 1
ATOM 644 O O . PRO A 1 84 ? 8.139 4.334 -13.093 1.00 93.94 84 PRO A O 1
ATOM 647 N N . ILE A 1 85 ? 7.540 2.763 -11.604 1.00 94.50 85 ILE A N 1
ATOM 648 C CA . ILE A 1 85 ? 7.943 1.585 -12.390 1.00 94.50 85 ILE A CA 1
ATOM 649 C C . ILE A 1 85 ? 6.708 0.838 -12.917 1.00 94.50 85 ILE A C 1
ATOM 651 O O . ILE A 1 85 ? 5.644 0.891 -12.291 1.00 94.50 85 ILE A O 1
ATOM 655 N N . PRO A 1 86 ? 6.790 0.155 -14.069 1.00 93.62 86 PRO A N 1
ATOM 656 C CA . PRO A 1 86 ? 5.657 -0.593 -14.607 1.00 93.62 86 PRO A CA 1
ATOM 657 C C . PRO A 1 86 ? 5.313 -1.803 -13.727 1.00 93.62 86 PRO A C 1
ATOM 659 O O . PRO A 1 86 ? 6.195 -2.517 -13.268 1.00 93.62 86 PRO A O 1
ATOM 662 N N . VAL A 1 87 ? 4.022 -2.095 -13.537 1.00 95.06 87 VAL A N 1
ATOM 663 C CA . VAL A 1 87 ? 3.592 -3.315 -12.821 1.00 95.06 87 VAL A CA 1
ATOM 664 C C . VAL A 1 87 ? 4.110 -4.583 -13.506 1.00 95.06 87 VAL A C 1
ATOM 666 O O . VAL A 1 87 ? 4.416 -5.556 -12.828 1.00 95.06 87 VAL A O 1
ATOM 669 N N . SER A 1 88 ? 4.267 -4.567 -14.832 1.00 93.56 88 SER A N 1
ATOM 670 C CA . SER A 1 88 ? 4.793 -5.701 -15.598 1.00 93.56 88 SER A CA 1
ATOM 671 C C . SER A 1 88 ? 6.254 -6.045 -15.293 1.00 93.56 88 SER A C 1
ATOM 673 O O . SER A 1 88 ? 6.682 -7.142 -15.636 1.00 93.56 88 SER A O 1
ATOM 675 N N . SER A 1 89 ? 7.024 -5.162 -14.640 1.00 95.12 89 SER A N 1
ATOM 676 C CA . SER A 1 89 ? 8.373 -5.507 -14.170 1.00 95.12 89 SER A CA 1
ATOM 677 C C . SER A 1 89 ? 8.375 -6.223 -12.818 1.00 95.12 89 SER A C 1
ATOM 679 O O . SER A 1 89 ? 9.456 -6.533 -12.317 1.00 95.12 89 SER A O 1
ATOM 681 N N . LEU A 1 90 ? 7.204 -6.438 -12.206 1.00 97.62 90 LEU A N 1
ATOM 682 C CA . LEU A 1 90 ? 7.052 -7.074 -10.902 1.00 97.62 90 LEU A CA 1
ATOM 683 C C . LEU A 1 90 ? 6.593 -8.524 -11.040 1.00 97.62 90 LEU A C 1
ATOM 685 O O . LEU A 1 90 ? 5.542 -8.808 -11.611 1.00 97.62 90 LEU A O 1
ATOM 689 N N . THR A 1 91 ? 7.324 -9.426 -10.395 1.00 98.19 91 THR A N 1
ATOM 690 C CA . THR A 1 91 ? 6.951 -10.837 -10.260 1.00 98.19 91 THR A CA 1
ATOM 691 C C . THR A 1 91 ? 6.663 -11.138 -8.797 1.00 98.19 91 THR A C 1
ATOM 693 O O . THR A 1 91 ? 7.533 -10.943 -7.946 1.00 98.19 91 THR A O 1
ATOM 696 N N . LEU A 1 92 ? 5.448 -11.598 -8.486 1.00 98.31 92 LEU A N 1
ATOM 697 C CA . LEU A 1 92 ? 5.099 -12.033 -7.132 1.00 98.31 92 LEU A CA 1
ATOM 698 C C . LEU A 1 92 ? 5.985 -13.219 -6.728 1.00 98.31 92 LEU A C 1
ATOM 700 O O . LEU A 1 92 ? 6.213 -14.131 -7.519 1.00 98.31 92 LEU A O 1
ATOM 704 N N . THR A 1 93 ? 6.475 -13.204 -5.494 1.00 98.50 93 THR A N 1
ATOM 705 C CA . THR A 1 93 ? 7.245 -14.308 -4.913 1.00 98.50 93 THR A CA 1
ATOM 706 C C . THR A 1 93 ? 6.430 -15.010 -3.827 1.00 98.50 93 THR A C 1
ATOM 708 O O . THR A 1 93 ? 5.428 -14.477 -3.353 1.00 98.50 93 THR A O 1
ATOM 711 N N . GLU A 1 94 ? 6.887 -16.180 -3.383 1.00 97.88 94 GLU A N 1
ATOM 712 C CA . GLU A 1 94 ? 6.312 -16.887 -2.226 1.00 97.88 94 GLU A CA 1
ATOM 713 C C . GLU A 1 94 ? 6.727 -16.267 -0.878 1.00 97.88 94 GLU A C 1
ATOM 715 O O . GLU A 1 94 ? 6.278 -16.702 0.180 1.00 97.88 94 GLU A O 1
ATOM 720 N N . GLN A 1 95 ? 7.602 -15.254 -0.891 1.00 98.31 95 GLN A N 1
ATOM 721 C CA . GLN A 1 95 ? 8.105 -14.623 0.322 1.00 98.31 95 GLN A CA 1
ATOM 722 C C . GLN A 1 95 ? 7.125 -13.580 0.864 1.00 98.31 95 GLN A C 1
ATOM 724 O O . GLN A 1 95 ? 6.483 -12.826 0.125 1.00 98.31 95 GLN A O 1
ATOM 729 N N . THR A 1 96 ? 7.104 -13.469 2.188 1.00 98.38 96 THR A N 1
ATOM 730 C CA . THR A 1 96 ? 6.478 -12.360 2.906 1.00 98.38 96 THR A CA 1
ATOM 731 C C . THR A 1 96 ? 7.487 -11.702 3.831 1.00 98.38 96 THR A C 1
ATOM 733 O O . THR A 1 96 ? 8.300 -12.391 4.447 1.00 98.38 96 THR A O 1
ATOM 736 N N . ILE A 1 97 ? 7.420 -10.379 3.964 1.00 98.06 97 ILE A N 1
ATOM 737 C CA . ILE A 1 97 ? 8.236 -9.616 4.913 1.00 98.06 97 ILE A CA 1
ATOM 738 C C . ILE A 1 97 ? 7.306 -8.800 5.801 1.00 98.06 97 ILE A C 1
ATOM 740 O O . ILE A 1 97 ? 6.393 -8.123 5.322 1.00 98.06 97 ILE A O 1
ATOM 744 N N . ASP A 1 98 ? 7.567 -8.854 7.100 1.00 98.44 98 ASP A N 1
ATOM 745 C CA . ASP A 1 98 ? 6.858 -8.075 8.101 1.00 98.44 98 ASP A CA 1
ATOM 746 C C . ASP A 1 98 ? 6.964 -6.570 7.826 1.00 98.44 98 ASP A C 1
ATOM 748 O O . ASP A 1 98 ? 8.046 -6.012 7.639 1.00 98.44 98 ASP A O 1
ATOM 752 N N . ALA A 1 99 ? 5.815 -5.898 7.806 1.00 97.75 99 ALA A N 1
ATOM 753 C CA . ALA A 1 99 ? 5.717 -4.461 7.622 1.00 97.75 99 ALA A CA 1
ATOM 754 C C . ALA A 1 99 ? 4.951 -3.821 8.780 1.00 97.75 99 ALA A C 1
ATOM 756 O O . ALA A 1 99 ? 3.927 -4.330 9.238 1.00 97.75 99 ALA A O 1
ATOM 757 N N . CYS A 1 100 ? 5.434 -2.658 9.217 1.00 98.12 100 CYS A N 1
ATOM 758 C CA . CYS A 1 100 ? 4.736 -1.833 10.192 1.00 98.12 100 CYS A CA 1
ATOM 759 C C . CYS A 1 100 ? 3.619 -1.040 9.500 1.00 98.12 100 CYS A C 1
ATOM 761 O O . CYS A 1 100 ? 3.872 -0.284 8.550 1.00 98.12 100 CYS A O 1
ATOM 763 N N . LEU A 1 101 ? 2.400 -1.217 10.001 1.00 98.50 101 LEU A N 1
ATOM 764 C CA . LEU A 1 101 ? 1.177 -0.528 9.602 1.00 98.50 101 LEU A CA 1
ATOM 765 C C . LEU A 1 101 ? 0.562 0.153 10.829 1.00 98.50 101 LEU A C 1
ATOM 767 O O . LEU A 1 101 ? 0.969 -0.093 11.969 1.00 98.50 101 LEU A O 1
ATOM 771 N N . TRP A 1 102 ? -0.435 1.006 10.612 1.00 98.50 102 TRP A N 1
ATOM 772 C CA . TRP A 1 102 ? -1.214 1.575 11.707 1.00 98.50 102 TRP A CA 1
ATOM 773 C C . TRP A 1 102 ? -2.694 1.758 11.362 1.00 98.50 102 TRP A C 1
ATOM 775 O O . TRP A 1 102 ? -3.061 1.894 10.197 1.00 98.50 102 TRP A O 1
ATOM 785 N N . ILE A 1 103 ? -3.537 1.770 12.394 1.00 98.62 103 ILE A N 1
ATOM 786 C CA . ILE A 1 103 ? -4.953 2.165 12.336 1.00 98.62 103 ILE A CA 1
ATOM 787 C C . ILE A 1 103 ? -5.232 3.236 13.395 1.00 98.62 103 ILE A C 1
ATOM 789 O O . ILE A 1 103 ? -4.415 3.463 14.290 1.00 98.62 103 ILE A O 1
ATOM 793 N N . PHE A 1 104 ? -6.391 3.886 13.324 1.00 98.38 104 PHE A N 1
ATOM 794 C CA . PHE A 1 104 ? -6.900 4.651 14.457 1.00 98.38 104 PHE A CA 1
ATOM 795 C C . PHE A 1 104 ? -7.461 3.699 15.515 1.00 98.38 104 PHE A C 1
ATOM 797 O O . PHE A 1 104 ? -8.248 2.816 15.183 1.00 98.38 104 PHE A O 1
ATOM 804 N N . HIS A 1 105 ? -7.072 3.904 16.770 1.00 98.38 105 HIS A N 1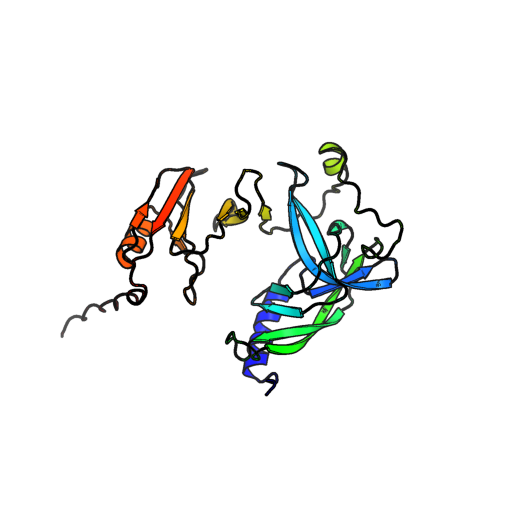
ATOM 805 C CA . HIS A 1 105 ? -7.558 3.146 17.917 1.00 98.38 105 HIS A CA 1
ATOM 806 C C . HIS A 1 105 ? -9.090 3.168 17.962 1.00 98.38 105 HIS A C 1
ATOM 808 O O . HIS A 1 105 ? -9.695 4.252 17.958 1.00 98.38 105 HIS A O 1
ATOM 814 N N . HIS A 1 106 ? -9.695 1.980 17.978 1.00 97.81 106 HIS A N 1
ATOM 815 C CA . HIS A 1 106 ? -11.143 1.734 17.946 1.00 97.81 106 HIS A CA 1
ATOM 816 C C . HIS A 1 106 ? -11.866 2.315 16.729 1.00 97.81 106 HIS A C 1
ATOM 818 O O . HIS A 1 106 ? -13.060 2.590 16.790 1.00 97.81 106 HIS A O 1
ATOM 824 N N . ASP A 1 107 ? -11.144 2.525 15.627 1.00 96.62 107 ASP A N 1
ATOM 825 C CA . ASP A 1 107 ? -11.651 3.184 14.418 1.00 96.62 107 ASP A CA 1
ATOM 826 C C . ASP A 1 107 ? -12.179 4.612 14.656 1.00 96.62 107 ASP A C 1
ATOM 828 O O . ASP A 1 107 ? -13.073 5.093 13.963 1.00 96.62 107 ASP A O 1
ATOM 832 N N . LEU A 1 108 ? -11.620 5.304 15.654 1.00 96.94 108 LEU A N 1
ATOM 833 C CA . LEU A 1 108 ? -11.959 6.688 15.982 1.00 96.94 108 LEU A CA 1
ATOM 834 C C . LEU A 1 108 ? -10.834 7.625 15.514 1.00 96.94 108 LEU A C 1
ATOM 836 O O . LEU A 1 108 ? -9.787 7.680 16.175 1.00 96.94 108 LEU A O 1
ATOM 840 N N . PRO A 1 109 ? -11.013 8.370 14.405 1.00 94.56 109 PRO A N 1
ATOM 841 C CA . PRO A 1 109 ? -10.006 9.294 13.897 1.00 94.56 109 PRO A CA 1
ATOM 842 C C . PRO A 1 109 ? -9.622 10.354 14.931 1.00 94.56 109 PRO A C 1
ATOM 844 O O . PRO A 1 109 ? -10.471 10.904 15.629 1.00 94.56 109 PRO A O 1
ATOM 847 N N . GLY A 1 110 ? -8.333 10.672 15.018 1.00 93.81 110 GLY A N 1
ATOM 848 C CA . GLY A 1 110 ? -7.864 11.747 15.885 1.00 93.81 110 GLY A CA 1
ATOM 849 C C . GLY A 1 110 ? -6.351 11.789 16.039 1.00 93.81 110 GLY A C 1
ATOM 850 O O . GLY A 1 110 ? -5.657 10.776 15.911 1.00 93.81 110 GLY A O 1
ATOM 851 N N . GLY A 1 111 ? -5.837 12.982 16.342 1.00 93.44 111 GLY A N 1
ATOM 852 C CA . GLY A 1 111 ? -4.429 13.168 16.677 1.00 93.44 111 GLY A CA 1
ATOM 853 C C . GLY A 1 111 ? -4.018 12.250 17.829 1.00 93.44 111 GLY A C 1
ATOM 854 O O . GLY A 1 111 ? -4.763 12.071 18.790 1.00 93.44 111 GLY A O 1
ATOM 855 N N . SER A 1 112 ? -2.837 11.640 17.723 1.00 94.12 112 SER A N 1
ATOM 856 C CA . SER A 1 112 ? -2.285 10.719 18.733 1.00 94.12 112 SER A CA 1
ATOM 857 C C . SER A 1 112 ? -3.076 9.422 18.971 1.00 94.12 112 SER A C 1
ATOM 859 O O . SER A 1 112 ? -2.717 8.663 19.868 1.00 94.12 112 SER A O 1
ATOM 861 N N . ARG A 1 113 ? -4.101 9.117 18.160 1.00 96.81 113 ARG A N 1
ATOM 862 C CA . ARG A 1 113 ? -4.878 7.864 18.245 1.00 96.81 113 ARG A CA 1
ATOM 863 C C . ARG A 1 113 ? -4.340 6.732 17.368 1.00 96.81 113 ARG A C 1
ATOM 865 O O . ARG A 1 113 ? -4.960 5.682 17.288 1.00 96.81 113 ARG A O 1
ATOM 872 N N . GLY A 1 114 ? -3.217 6.930 16.683 1.00 97.38 114 GLY A N 1
ATOM 873 C CA . GLY A 1 114 ? -2.624 5.891 15.845 1.00 97.38 114 GLY A CA 1
ATOM 874 C C . GLY A 1 114 ? -2.042 4.749 16.681 1.00 97.38 114 GLY A C 1
ATOM 875 O O . GLY A 1 114 ? -1.149 4.988 17.495 1.00 97.38 114 GLY A O 1
ATOM 876 N N . VAL A 1 115 ? -2.496 3.519 16.439 1.00 98.06 115 VAL A N 1
ATOM 877 C CA . VAL A 1 115 ? -1.895 2.289 16.979 1.00 98.06 115 VAL A CA 1
ATOM 878 C C . VAL A 1 115 ? -1.138 1.568 15.876 1.00 98.06 115 VAL A C 1
ATOM 880 O O . VAL A 1 115 ? -1.650 1.394 14.771 1.00 98.06 115 VAL A O 1
ATOM 883 N N . ARG A 1 116 ? 0.108 1.184 16.163 1.00 98.19 116 ARG A N 1
ATOM 884 C CA . ARG A 1 116 ? 0.995 0.501 15.215 1.00 98.19 116 ARG A CA 1
ATOM 885 C C . ARG A 1 116 ? 1.003 -0.995 15.473 1.00 98.19 116 ARG A C 1
ATOM 887 O O . ARG A 1 116 ? 0.971 -1.420 16.624 1.00 98.19 116 ARG A O 1
ATOM 894 N N . PHE A 1 117 ? 1.108 -1.770 14.407 1.00 98.31 117 PHE A N 1
ATOM 895 C CA . PHE A 1 117 ? 1.212 -3.222 14.457 1.00 98.31 117 PHE A CA 1
ATOM 896 C C . PHE A 1 117 ? 2.015 -3.731 13.261 1.00 98.31 117 PHE A C 1
ATOM 898 O O . PHE A 1 117 ? 2.213 -3.014 12.277 1.00 98.31 117 PHE A O 1
ATOM 905 N N . THR A 1 118 ? 2.462 -4.979 13.352 1.00 98.44 118 THR A N 1
ATOM 906 C CA . THR A 1 118 ? 3.221 -5.647 12.294 1.00 98.44 118 THR A CA 1
ATOM 907 C C . THR A 1 118 ? 2.384 -6.757 11.669 1.00 98.44 118 THR A C 1
ATOM 909 O O . THR A 1 118 ? 1.712 -7.518 12.378 1.00 98.44 118 THR A O 1
ATOM 912 N N . ARG A 1 119 ? 2.411 -6.841 10.336 1.00 98.12 119 ARG A N 1
ATOM 913 C CA . ARG A 1 119 ? 1.838 -7.952 9.565 1.00 98.12 119 ARG A CA 1
ATOM 914 C C . ARG A 1 119 ? 2.762 -8.347 8.411 1.00 98.12 119 ARG A C 1
ATOM 916 O O . ARG A 1 119 ? 3.409 -7.458 7.849 1.00 98.12 119 ARG A O 1
ATOM 923 N N . PRO A 1 120 ? 2.774 -9.632 8.025 1.00 98.31 120 PRO A N 1
ATOM 924 C CA . PRO A 1 120 ? 3.480 -10.076 6.834 1.00 98.31 120 PRO A CA 1
ATOM 925 C C . PRO A 1 120 ? 2.830 -9.467 5.588 1.00 98.31 120 PRO A C 1
ATOM 927 O O . PRO A 1 120 ? 1.618 -9.562 5.395 1.00 98.31 120 PRO A O 1
ATOM 930 N N . MET A 1 121 ? 3.641 -8.840 4.739 1.00 98.38 121 MET A N 1
ATOM 931 C CA . MET A 1 121 ? 3.226 -8.288 3.449 1.00 98.38 121 MET A CA 1
ATOM 932 C C . MET A 1 121 ? 3.923 -9.032 2.314 1.00 98.38 121 MET A C 1
ATOM 934 O O . MET A 1 121 ? 5.032 -9.543 2.485 1.00 98.38 121 MET A O 1
ATOM 938 N N . ARG A 1 122 ? 3.275 -9.094 1.147 1.00 98.62 122 ARG A N 1
ATOM 939 C CA . ARG A 1 122 ? 3.779 -9.842 -0.013 1.00 98.62 122 ARG A CA 1
ATOM 940 C C . ARG A 1 122 ? 5.061 -9.208 -0.539 1.00 98.62 122 ARG A C 1
ATOM 942 O O . ARG A 1 122 ? 5.219 -7.988 -0.466 1.00 98.62 122 ARG A O 1
ATOM 949 N N . VAL A 1 123 ? 5.945 -10.026 -1.100 1.00 98.69 123 VAL A N 1
ATOM 950 C CA . VAL A 1 123 ? 7.180 -9.563 -1.738 1.00 98.69 123 VAL A CA 1
ATOM 951 C C . VAL A 1 123 ? 7.100 -9.787 -3.242 1.00 98.69 123 VAL A C 1
ATOM 953 O O . VAL A 1 123 ? 6.855 -10.902 -3.707 1.00 98.69 123 VAL A O 1
ATOM 956 N N . TYR A 1 124 ? 7.366 -8.730 -3.999 1.00 98.69 124 TYR A N 1
ATOM 957 C CA . TYR A 1 124 ? 7.586 -8.771 -5.437 1.00 98.69 124 TYR A CA 1
ATOM 958 C C . TYR A 1 124 ? 9.076 -8.651 -5.736 1.00 98.69 124 TYR A C 1
ATOM 960 O O . TYR A 1 124 ? 9.779 -7.855 -5.118 1.00 98.69 124 TYR A O 1
ATOM 968 N N . ARG A 1 125 ? 9.556 -9.404 -6.721 1.00 98.62 125 ARG A N 1
ATOM 969 C CA . ARG A 1 125 ? 10.867 -9.194 -7.337 1.00 98.62 125 ARG A CA 1
ATOM 970 C C . ARG A 1 125 ? 10.709 -8.235 -8.513 1.00 98.62 125 ARG A C 1
ATOM 972 O O . ARG A 1 125 ? 9.790 -8.407 -9.309 1.00 98.62 125 ARG A O 1
ATOM 979 N N . CYS A 1 126 ? 11.604 -7.261 -8.633 1.00 97.62 126 CYS A N 1
ATOM 980 C CA . CYS A 1 126 ? 11.670 -6.334 -9.756 1.00 97.62 126 CYS A CA 1
ATOM 981 C C . CYS A 1 126 ? 12.978 -6.533 -10.527 1.00 97.62 126 CYS A C 1
ATOM 983 O O . CYS A 1 126 ? 14.050 -6.572 -9.928 1.00 97.62 126 CYS A O 1
ATOM 985 N N . ALA A 1 127 ? 12.890 -6.647 -11.853 1.00 93.19 127 ALA A N 1
ATOM 986 C CA . ALA A 1 127 ? 14.065 -6.786 -12.719 1.00 93.19 127 ALA A CA 1
ATOM 987 C C . ALA A 1 127 ? 14.826 -5.463 -12.946 1.00 93.19 127 ALA A C 1
ATOM 989 O O . ALA A 1 127 ? 15.926 -5.471 -13.491 1.00 93.19 127 ALA A O 1
ATOM 990 N N . LEU A 1 128 ? 14.242 -4.331 -12.547 1.00 94.38 128 LEU A N 1
ATOM 991 C CA . LEU A 1 128 ? 14.854 -3.006 -12.649 1.00 94.38 128 LEU A CA 1
ATOM 992 C C . LEU A 1 128 ? 15.619 -2.667 -11.355 1.00 94.38 128 LEU A C 1
ATOM 994 O O . LEU A 1 128 ? 15.267 -3.191 -10.292 1.00 94.38 128 LEU A O 1
ATOM 998 N N . PRO A 1 129 ? 16.638 -1.789 -11.404 1.00 95.50 129 PRO A N 1
ATOM 999 C CA . PRO A 1 129 ? 17.191 -1.181 -10.196 1.00 95.50 129 PRO A CA 1
ATOM 1000 C C . PRO A 1 129 ? 16.154 -0.263 -9.530 1.00 95.50 129 PRO A C 1
ATOM 1002 O O . PRO A 1 129 ? 15.211 0.203 -10.177 1.00 95.50 129 PRO A O 1
ATOM 1005 N N . ALA A 1 130 ? 16.322 0.001 -8.233 1.00 95.00 130 ALA A N 1
ATOM 1006 C CA . ALA A 1 130 ? 15.475 0.956 -7.528 1.00 95.00 130 ALA A CA 1
ATOM 1007 C C . ALA A 1 130 ? 15.602 2.366 -8.142 1.00 95.00 130 ALA A C 1
ATOM 1009 O O . ALA A 1 130 ? 16.727 2.822 -8.387 1.00 95.00 130 ALA A O 1
ATOM 1010 N N . PRO A 1 131 ? 14.488 3.077 -8.387 1.00 93.12 131 PRO A N 1
ATOM 1011 C CA . PRO A 1 131 ? 14.553 4.424 -8.937 1.00 93.12 131 PRO A CA 1
ATOM 1012 C C . PRO A 1 131 ? 15.424 5.358 -8.091 1.00 93.12 131 PRO A C 1
ATOM 1014 O O . PRO A 1 131 ? 15.457 5.237 -6.871 1.00 93.12 131 PRO A O 1
ATOM 1017 N N . GLY A 1 132 ? 16.171 6.252 -8.739 1.00 88.38 132 GLY A N 1
ATOM 1018 C CA . GLY A 1 132 ? 17.052 7.211 -8.056 1.00 88.38 132 GLY A CA 1
ATOM 1019 C C . GLY A 1 132 ? 18.345 6.633 -7.460 1.00 88.38 132 GLY A C 1
ATOM 1020 O O . GLY A 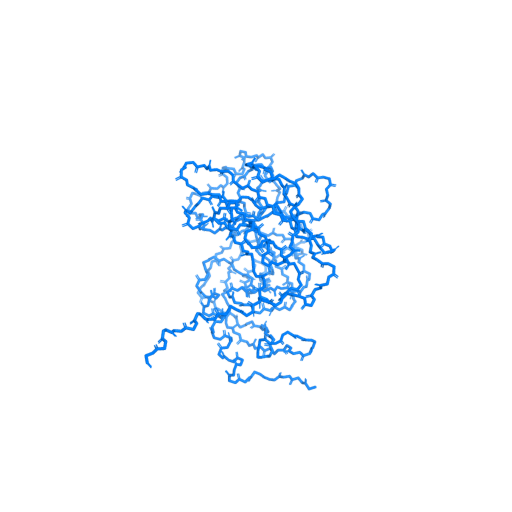1 132 ? 19.184 7.403 -7.001 1.00 88.38 132 GLY A O 1
ATOM 1021 N N . THR A 1 133 ? 18.549 5.310 -7.486 1.00 88.56 133 THR A N 1
ATOM 1022 C CA . THR A 1 133 ? 19.759 4.674 -6.919 1.00 88.56 133 THR A CA 1
ATOM 1023 C C . THR A 1 133 ? 20.857 4.379 -7.944 1.00 88.56 133 THR A C 1
ATOM 1025 O O . THR A 1 133 ? 22.022 4.252 -7.575 1.00 88.56 133 THR A O 1
ATOM 1028 N N . ASP A 1 134 ? 20.513 4.293 -9.230 1.00 82.88 134 ASP A N 1
ATOM 1029 C CA . ASP A 1 134 ? 21.484 4.210 -10.324 1.00 82.88 134 ASP A CA 1
ATOM 1030 C C . ASP A 1 134 ? 21.781 5.636 -10.830 1.00 82.88 134 ASP A C 1
ATOM 1032 O O . ASP A 1 134 ? 20.841 6.337 -11.210 1.00 82.88 134 ASP A O 1
ATOM 1036 N N . PRO A 1 135 ? 23.046 6.103 -10.873 1.00 79.56 135 PRO A N 1
ATOM 1037 C CA . PRO A 1 135 ? 23.384 7.413 -11.443 1.00 79.56 135 PRO A CA 1
ATOM 1038 C C . PRO A 1 135 ? 23.010 7.540 -12.930 1.00 79.56 135 PRO A C 1
ATOM 1040 O O . PRO A 1 135 ? 22.868 8.652 -13.438 1.00 79.56 135 PRO A O 1
ATOM 1043 N N . ASN A 1 136 ? 22.831 6.415 -13.626 1.00 80.94 136 ASN A N 1
ATOM 1044 C CA . ASN A 1 136 ? 22.336 6.347 -14.997 1.00 80.94 136 ASN A CA 1
ATOM 1045 C C . ASN A 1 136 ? 20.835 6.055 -15.073 1.00 80.94 136 ASN A C 1
ATOM 1047 O O . ASN A 1 136 ? 20.326 5.857 -16.180 1.00 80.94 136 ASN A O 1
ATOM 1051 N N . TRP A 1 137 ? 20.125 6.029 -13.936 1.00 78.19 137 TRP A N 1
ATOM 1052 C CA . TRP A 1 137 ? 18.677 5.875 -13.914 1.00 78.19 137 TRP A CA 1
ATOM 1053 C C . TRP A 1 137 ? 18.072 6.925 -14.830 1.00 78.19 137 TRP A C 1
ATOM 1055 O O . TRP A 1 137 ? 18.135 8.135 -14.595 1.00 78.19 137 TRP A O 1
ATOM 1065 N N . ARG A 1 138 ? 17.467 6.434 -15.900 1.00 72.44 138 ARG A N 1
ATOM 1066 C CA . ARG A 1 138 ? 16.498 7.199 -16.652 1.00 72.44 138 ARG A CA 1
ATOM 1067 C C . ARG A 1 138 ? 15.171 6.520 -16.396 1.00 72.44 138 ARG A C 1
ATOM 1069 O O . ARG A 1 138 ? 15.103 5.298 -16.560 1.00 72.44 138 ARG A O 1
ATOM 1076 N N . PRO A 1 139 ? 14.124 7.269 -16.014 1.00 65.12 139 PRO A N 1
ATOM 1077 C CA . PRO A 1 139 ? 12.793 6.695 -16.026 1.00 65.12 139 PRO A CA 1
ATOM 1078 C C . PRO A 1 139 ? 12.592 6.061 -17.409 1.00 65.12 139 PRO A C 1
ATOM 1080 O O . PRO A 1 139 ? 13.025 6.668 -18.401 1.00 65.12 139 PRO A O 1
ATOM 1083 N N . PRO A 1 140 ? 12.033 4.837 -17.494 1.00 63.69 140 PRO A N 1
ATOM 1084 C CA . PRO A 1 140 ? 11.873 4.147 -18.765 1.00 63.69 140 PRO A CA 1
ATOM 1085 C C . PRO A 1 140 ? 11.269 5.125 -19.763 1.00 63.69 140 PRO A C 1
ATOM 1087 O O . PRO A 1 140 ? 10.264 5.777 -19.449 1.00 63.69 140 PRO A O 1
ATOM 1090 N N . ALA A 1 141 ? 11.953 5.291 -20.902 1.00 60.81 141 ALA A N 1
ATOM 1091 C CA . ALA A 1 141 ? 11.571 6.272 -21.903 1.00 60.81 141 ALA A CA 1
ATOM 1092 C C . ALA A 1 141 ? 10.074 6.118 -22.165 1.00 60.81 141 ALA A C 1
ATOM 1094 O O . ALA A 1 141 ? 9.577 4.994 -22.301 1.00 60.81 141 ALA A O 1
ATOM 1095 N N . ARG A 1 142 ? 9.343 7.239 -22.192 1.00 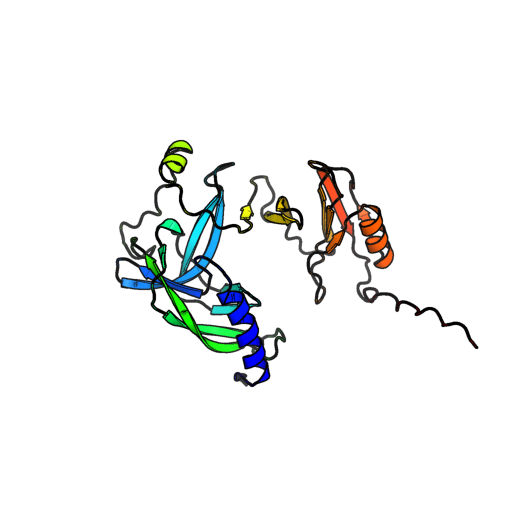55.97 142 ARG A N 1
ATOM 1096 C CA . ARG A 1 142 ? 7.969 7.186 -22.689 1.00 55.97 142 ARG A CA 1
ATOM 1097 C C . ARG A 1 142 ? 8.010 6.481 -24.049 1.00 55.97 142 ARG A C 1
ATOM 1099 O O . ARG A 1 142 ? 8.920 6.787 -24.827 1.00 55.97 142 ARG A O 1
ATOM 1106 N N . PRO A 1 143 ? 7.093 5.535 -24.324 1.00 56.38 143 PRO A N 1
ATOM 1107 C CA . PRO A 1 143 ? 6.986 4.954 -25.653 1.00 56.38 143 PRO A CA 1
ATOM 1108 C C . PRO A 1 143 ? 6.974 6.096 -26.667 1.00 56.38 143 PRO A C 1
ATOM 1110 O O . PRO A 1 143 ? 6.205 7.043 -26.507 1.00 56.38 143 PRO A O 1
ATOM 1113 N N . ALA A 1 144 ? 7.856 6.039 -27.665 1.00 52.03 144 ALA A N 1
ATOM 1114 C CA . ALA A 1 144 ? 7.980 7.115 -28.648 1.00 52.03 144 ALA A CA 1
ATOM 1115 C C . ALA A 1 144 ? 6.678 7.305 -29.443 1.00 52.03 144 ALA A C 1
ATOM 1117 O O . ALA A 1 144 ? 6.421 8.379 -29.985 1.00 52.03 144 ALA A O 1
ATOM 1118 N N . SER A 1 145 ? 5.844 6.262 -29.483 1.00 59.00 145 SER A N 1
ATOM 1119 C CA . SER A 1 145 ? 4.538 6.265 -30.114 1.00 59.00 145 SER A CA 1
ATOM 1120 C C . SER A 1 145 ? 3.554 5.311 -29.423 1.00 59.00 145 SER A C 1
ATOM 1122 O O . SER A 1 145 ? 3.924 4.366 -28.719 1.00 59.00 145 SER A O 1
ATOM 1124 N N . ARG A 1 146 ? 2.262 5.521 -29.701 1.00 45.50 146 ARG A N 1
ATOM 1125 C CA . ARG A 1 146 ? 1.171 4.593 -29.363 1.00 45.50 146 ARG A CA 1
ATOM 1126 C C . ARG A 1 146 ? 1.405 3.184 -29.924 1.00 45.50 146 ARG A C 1
ATOM 1128 O O . ARG A 1 146 ? 0.982 2.211 -29.311 1.00 45.50 146 ARG A O 1
ATOM 1135 N N . GLU A 1 147 ? 2.053 3.065 -31.080 1.00 51.03 147 GLU A N 1
ATOM 1136 C CA . GLU A 1 147 ? 2.293 1.781 -31.742 1.00 51.03 147 GLU A CA 1
ATOM 1137 C C . GLU A 1 147 ? 3.386 0.965 -31.033 1.00 51.03 147 GLU A C 1
ATOM 1139 O O . GLU A 1 147 ? 3.212 -0.235 -30.817 1.00 51.03 147 GLU A O 1
ATOM 1144 N N . ASP A 1 148 ? 4.451 1.625 -30.566 1.00 52.12 148 ASP A N 1
ATOM 1145 C CA . ASP A 1 148 ? 5.513 0.995 -29.766 1.00 52.12 148 ASP A CA 1
ATOM 1146 C C . ASP A 1 148 ? 4.980 0.464 -28.434 1.00 52.12 148 ASP A C 1
ATOM 1148 O O . ASP A 1 148 ? 5.320 -0.640 -28.002 1.00 52.12 148 ASP A O 1
ATOM 1152 N N . LEU A 1 149 ? 4.078 1.222 -27.806 1.00 49.88 149 LEU A N 1
ATOM 1153 C CA . LEU A 1 149 ? 3.389 0.784 -26.600 1.00 49.88 149 LEU A CA 1
ATOM 1154 C C . LEU A 1 149 ? 2.557 -0.480 -26.857 1.00 49.88 149 LEU A C 1
ATOM 1156 O O . LEU A 1 149 ? 2.680 -1.448 -26.108 1.00 49.88 149 LEU A O 1
ATOM 1160 N N . MET A 1 150 ? 1.737 -0.490 -27.912 1.00 44.97 150 MET A N 1
ATOM 1161 C CA . MET A 1 150 ? 0.873 -1.633 -28.238 1.00 44.97 150 MET A CA 1
ATOM 1162 C C . MET A 1 150 ? 1.681 -2.901 -28.551 1.00 44.97 150 MET A C 1
ATOM 1164 O O . MET A 1 150 ? 1.247 -3.995 -28.201 1.00 44.97 150 MET A O 1
ATOM 1168 N N . ARG A 1 151 ? 2.875 -2.773 -29.146 1.00 49.62 151 ARG A N 1
ATOM 1169 C CA . ARG A 1 151 ? 3.790 -3.902 -29.401 1.00 49.62 151 ARG A CA 1
ATOM 1170 C C . ARG A 1 151 ? 4.444 -4.456 -28.131 1.00 49.62 151 ARG A C 1
ATOM 1172 O O . ARG A 1 151 ? 4.779 -5.634 -28.095 1.00 49.62 151 ARG A O 1
ATOM 1179 N N . SER A 1 152 ? 4.611 -3.635 -27.092 1.00 45.84 152 SER A N 1
ATOM 1180 C CA . SER A 1 152 ? 5.208 -4.057 -25.813 1.00 45.84 152 SER A CA 1
ATOM 1181 C C . SER A 1 152 ? 4.250 -4.833 -24.892 1.00 45.84 152 SER A C 1
ATOM 1183 O O . SER A 1 152 ? 4.676 -5.401 -23.888 1.00 45.84 152 SER A O 1
ATOM 1185 N N . MET A 1 153 ? 2.956 -4.874 -25.223 1.00 41.53 153 MET A N 1
ATOM 1186 C CA . MET A 1 153 ? 1.934 -5.570 -24.444 1.00 41.53 153 MET A CA 1
ATOM 1187 C C . MET A 1 153 ? 1.790 -7.025 -24.918 1.00 41.53 153 MET A C 1
ATOM 1189 O O . MET A 1 153 ? 1.008 -7.322 -25.817 1.00 41.53 153 MET A O 1
ATOM 1193 N N . THR A 1 154 ? 2.518 -7.958 -24.300 1.00 35.06 154 THR A N 1
ATOM 1194 C CA . THR A 1 154 ? 2.201 -9.393 -24.407 1.00 35.06 154 THR A CA 1
ATOM 1195 C C . THR A 1 154 ? 0.909 -9.717 -23.647 1.00 35.06 154 THR A C 1
ATOM 1197 O O . THR A 1 154 ? 0.652 -9.204 -22.559 1.00 35.06 154 THR A O 1
ATOM 1200 N N . LEU A 1 155 ? 0.083 -10.567 -24.253 1.00 27.47 155 LEU A N 1
ATOM 1201 C CA . LEU A 1 155 ? -1.383 -10.593 -24.176 1.00 27.47 155 LEU A CA 1
ATOM 1202 C C . LEU A 1 155 ? -2.024 -11.191 -22.901 1.00 27.47 155 LEU A C 1
ATOM 1204 O O . LEU A 1 155 ? -3.198 -11.538 -22.945 1.00 27.47 155 LEU A O 1
ATOM 1208 N N . GLU A 1 156 ? -1.328 -11.323 -21.766 1.00 30.91 156 GLU A N 1
ATOM 1209 C CA . GLU A 1 156 ? -1.817 -12.225 -20.698 1.00 30.91 156 GLU A CA 1
ATOM 1210 C C . GLU A 1 156 ? -2.382 -11.615 -19.406 1.00 30.91 156 GLU A C 1
ATOM 1212 O O . GLU A 1 156 ? -2.986 -12.358 -18.642 1.00 30.91 156 GLU A O 1
ATOM 1217 N N . HIS A 1 157 ? -2.285 -10.315 -19.108 1.00 33.62 157 HIS A N 1
ATOM 1218 C CA . HIS A 1 157 ? -2.710 -9.843 -17.774 1.00 33.62 157 HIS A CA 1
ATOM 1219 C C . HIS A 1 157 ? -3.382 -8.462 -17.776 1.00 33.62 157 HIS A C 1
ATOM 1221 O O . HIS A 1 157 ? -2.744 -7.441 -17.532 1.00 33.62 157 HIS A O 1
ATOM 1227 N N . LEU A 1 158 ? -4.706 -8.432 -17.972 1.00 33.41 158 LEU A N 1
ATOM 1228 C CA . LEU A 1 158 ? -5.552 -7.290 -17.602 1.00 33.41 158 LEU A CA 1
ATOM 1229 C C . LEU A 1 158 ? -6.402 -7.663 -16.372 1.00 33.41 158 LEU A C 1
ATOM 1231 O O . LEU A 1 158 ? -7.359 -8.425 -16.516 1.00 33.41 158 LEU A O 1
ATOM 1235 N N . PRO A 1 159 ? -6.102 -7.159 -15.158 1.00 33.56 159 PRO A N 1
ATOM 1236 C CA . PRO A 1 159 ? -6.979 -7.355 -14.010 1.00 33.56 159 PRO A CA 1
ATOM 1237 C C . PRO A 1 159 ? -8.257 -6.509 -14.127 1.00 33.56 159 PRO A C 1
ATOM 1239 O O . PRO A 1 159 ? -8.262 -5.387 -14.632 1.00 33.56 159 PRO A O 1
ATOM 1242 N N . ALA A 1 160 ? -9.360 -7.056 -13.618 1.00 30.39 160 ALA A N 1
ATOM 1243 C CA . ALA A 1 160 ? -10.724 -6.545 -13.751 1.00 30.39 160 ALA A CA 1
ATOM 1244 C C . ALA A 1 160 ? -11.067 -5.296 -12.898 1.00 30.39 160 ALA A C 1
ATOM 1246 O O . ALA A 1 160 ? -12.218 -5.141 -12.492 1.00 30.39 160 ALA A O 1
ATOM 1247 N N . GLN A 1 161 ? -10.125 -4.393 -12.602 1.00 32.62 161 GLN A N 1
ATOM 1248 C CA . GLN A 1 161 ? -10.359 -3.294 -11.649 1.00 32.62 161 GLN A CA 1
ATOM 1249 C C . GLN A 1 161 ? -10.434 -1.897 -12.292 1.00 32.62 161 GLN A C 1
ATOM 1251 O O . GLN A 1 161 ? -9.817 -1.621 -13.317 1.00 32.62 161 GLN A O 1
ATOM 1256 N N . GLY A 1 162 ? -11.273 -1.036 -11.694 1.00 30.34 162 GLY A N 1
ATOM 1257 C CA . GLY A 1 162 ? -11.572 0.332 -12.137 1.00 30.34 162 GLY A CA 1
ATOM 1258 C C . GLY A 1 162 ? -10.344 1.248 -12.191 1.00 30.34 162 GLY A C 1
ATOM 1259 O O . GLY A 1 162 ? -9.369 1.050 -11.473 1.00 30.34 162 GLY A O 1
ATOM 1260 N N . VAL A 1 163 ? -10.406 2.250 -13.065 1.00 3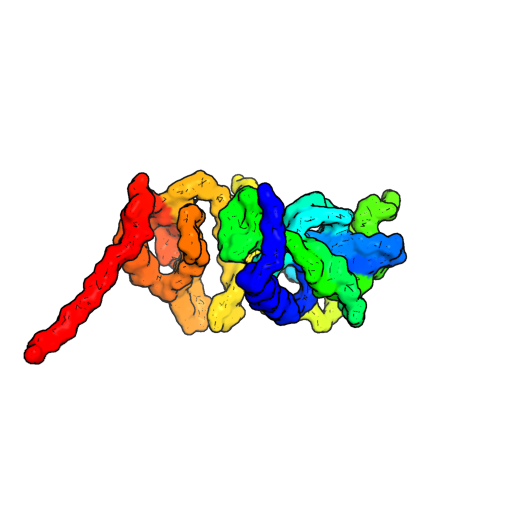3.12 163 VAL A N 1
ATOM 1261 C CA . VAL A 1 163 ? -9.282 3.103 -13.494 1.00 33.12 163 VAL A CA 1
ATOM 1262 C C . VAL A 1 163 ? -9.493 4.527 -12.968 1.00 33.12 163 VAL A C 1
ATOM 1264 O O . VAL A 1 163 ? -10.626 4.941 -12.805 1.00 33.12 163 VAL A O 1
ATOM 1267 N N . LEU A 1 164 ? -8.447 5.306 -12.704 1.00 29.61 164 LEU A N 1
ATOM 1268 C CA . LEU A 1 164 ? -8.528 6.745 -12.395 1.00 29.61 164 LEU A CA 1
ATOM 1269 C C . LEU A 1 164 ? -7.978 7.517 -13.614 1.00 29.61 164 LEU A C 1
ATOM 1271 O O . LEU A 1 164 ? -6.966 7.107 -14.167 1.00 29.61 164 LEU A O 1
ATOM 1275 N N . PHE A 1 165 ? -8.615 8.603 -14.053 1.00 30.17 165 PHE A N 1
ATOM 1276 C CA . PHE A 1 165 ? -8.146 9.460 -15.155 1.00 30.17 165 PHE A CA 1
ATOM 1277 C C . PHE A 1 165 ? -7.816 10.874 -14.643 1.00 30.17 165 PHE A C 1
ATOM 1279 O O . PHE A 1 165 ? -8.235 11.286 -13.564 1.00 30.17 165 PHE A O 1
ATOM 1286 N N . ARG A 1 166 ? -7.092 11.676 -15.423 1.00 32.00 166 ARG A N 1
ATOM 1287 C CA . ARG A 1 166 ? -6.997 13.133 -15.238 1.00 32.00 166 ARG A CA 1
ATOM 1288 C C . ARG A 1 166 ? -7.120 13.758 -16.622 1.00 32.00 166 ARG A C 1
ATOM 1290 O O . ARG A 1 166 ? -6.305 13.455 -17.481 1.00 32.00 166 ARG A O 1
ATOM 1297 N N . GLY A 1 167 ? -8.158 14.561 -16.842 1.00 26.19 167 GLY A N 1
ATOM 1298 C CA . GLY A 1 167 ? -8.345 15.280 -18.103 1.00 26.19 167 GLY A CA 1
ATOM 1299 C C . GLY A 1 167 ? -7.559 16.587 -18.108 1.00 26.19 167 GLY A C 1
ATOM 1300 O O . GLY A 1 167 ? -7.542 17.300 -17.103 1.00 26.19 167 GLY A O 1
ATOM 1301 N N . GLU A 1 168 ? -6.926 16.897 -19.234 1.00 32.03 168 GLU A N 1
ATOM 1302 C CA . GLU A 1 168 ? -6.352 18.210 -19.519 1.00 32.03 168 GLU A CA 1
ATOM 1303 C C . GLU A 1 168 ? -7.483 19.160 -19.925 1.00 32.03 168 GLU A C 1
ATOM 1305 O O . GLU A 1 168 ? -8.111 18.930 -20.946 1.00 32.03 168 GLU A O 1
ATOM 1310 N N . HIS A 1 169 ? -7.798 20.159 -19.091 1.00 29.14 169 HIS A N 1
ATOM 1311 C CA . HIS A 1 169 ? -8.339 21.478 -19.466 1.00 29.14 169 HIS A CA 1
ATOM 1312 C C . HIS A 1 169 ? -8.450 22.367 -18.201 1.00 29.14 169 HIS A C 1
ATOM 1314 O O . HIS A 1 169 ? -9.142 22.024 -17.244 1.00 29.14 169 HIS A O 1
ATOM 1320 N N . GLU A 1 170 ? -7.700 23.475 -18.212 1.00 28.86 170 GLU A N 1
ATOM 1321 C CA . GLU A 1 170 ? -7.771 24.764 -17.477 1.00 28.86 170 GLU A CA 1
ATOM 1322 C C . GLU A 1 170 ? -8.228 24.895 -16.002 1.00 28.86 170 GLU A C 1
ATOM 1324 O O . GLU A 1 170 ? -8.293 26.018 -15.508 1.00 28.86 170 GLU A O 1
ATOM 1329 N N . LEU A 1 171 ? -8.445 23.827 -15.225 1.00 32.56 171 LEU A N 1
ATOM 1330 C CA . LEU A 1 171 ? -8.680 23.947 -13.773 1.00 32.56 171 LEU A CA 1
ATOM 1331 C C . LEU A 1 171 ? -7.730 23.036 -12.962 1.00 32.56 171 LEU A C 1
ATOM 1333 O O . LEU A 1 171 ? -7.828 21.810 -13.055 1.00 32.56 171 LEU A O 1
ATOM 1337 N N . PRO A 1 172 ? -6.821 23.584 -12.125 1.00 30.12 172 PRO A N 1
ATOM 1338 C CA . PRO A 1 172 ? -5.704 22.836 -11.525 1.00 30.12 172 PRO A CA 1
ATOM 1339 C C . PRO A 1 172 ? -6.074 21.754 -10.484 1.00 30.12 172 PRO A C 1
ATOM 1341 O O . PRO A 1 172 ? -5.177 21.077 -9.977 1.00 30.12 172 PRO A O 1
ATOM 1344 N N . HIS A 1 173 ? -7.359 21.512 -10.193 1.00 36.94 173 HIS A N 1
ATOM 1345 C CA . HIS A 1 173 ? -7.809 20.626 -9.101 1.00 36.94 173 HIS A CA 1
ATOM 1346 C C . HIS A 1 173 ? -8.877 19.594 -9.492 1.00 36.94 173 HIS A C 1
ATOM 1348 O O . HIS A 1 173 ? -9.607 19.095 -8.628 1.00 36.94 173 HIS A O 1
ATOM 1354 N N . MET A 1 174 ? -8.971 19.252 -10.781 1.00 32.97 174 MET A N 1
ATOM 1355 C CA . MET A 1 174 ? -9.814 18.145 -11.222 1.00 32.97 174 MET A CA 1
ATOM 1356 C C . MET A 1 174 ? -9.057 16.811 -11.258 1.00 32.97 174 MET A C 1
ATOM 1358 O O . MET A 1 174 ? -7.970 16.713 -11.826 1.00 32.97 174 MET A O 1
ATOM 1362 N N . SER A 1 175 ? -9.668 15.760 -10.714 1.00 36.19 175 SER A N 1
ATOM 1363 C CA . SER A 1 175 ? -9.211 14.374 -10.898 1.00 36.19 175 SER A CA 1
ATOM 1364 C C . SER A 1 175 ? -10.406 13.518 -11.308 1.00 36.19 175 SER A C 1
ATOM 1366 O O . SER A 1 175 ? -11.509 13.752 -10.847 1.00 36.19 175 SER A O 1
ATOM 1368 N N . GLN A 1 176 ? -10.254 12.586 -12.237 1.00 37.75 176 GLN A N 1
ATOM 1369 C CA . GLN A 1 176 ? -11.362 11.806 -12.787 1.00 37.75 176 GLN A CA 1
ATOM 1370 C C . GLN A 1 176 ? -11.299 10.371 -12.251 1.00 37.75 176 GLN A C 1
ATOM 1372 O O . GLN A 1 176 ? -10.229 9.796 -12.155 1.00 37.75 176 GLN A O 1
ATOM 1377 N N . VAL A 1 177 ? -12.417 9.760 -11.875 1.00 36.75 177 VAL A N 1
ATOM 1378 C CA . VAL A 1 177 ? -12.464 8.329 -11.494 1.00 36.75 177 VAL A CA 1
ATOM 1379 C C . VAL A 1 177 ? -13.149 7.576 -12.624 1.00 36.75 177 VAL A C 1
ATOM 1381 O O . VAL A 1 177 ? -13.924 8.167 -13.355 1.00 36.75 177 VAL A O 1
ATOM 1384 N N . LEU A 1 178 ? -12.890 6.293 -12.812 1.00 34.59 178 LEU A N 1
ATOM 1385 C CA . LEU A 1 178 ? -13.652 5.417 -13.691 1.00 34.59 178 LEU A CA 1
ATOM 1386 C C . LEU A 1 178 ? -14.028 4.156 -12.915 1.00 34.59 178 LEU A C 1
ATOM 1388 O O . LEU A 1 178 ? -13.175 3.344 -12.554 1.00 34.59 178 LEU A O 1
ATOM 1392 N N . ARG A 1 179 ? -15.319 3.981 -12.641 1.00 40.56 179 ARG A N 1
ATOM 1393 C CA . ARG A 1 179 ? -15.864 2.776 -11.993 1.00 40.56 179 ARG A CA 1
ATOM 1394 C C . ARG A 1 179 ? -16.814 2.063 -12.937 1.00 40.56 179 ARG A C 1
ATOM 1396 O O . ARG A 1 179 ? -17.357 2.674 -13.851 1.00 40.56 179 ARG A O 1
ATOM 1403 N N . ARG A 1 180 ? -17.001 0.766 -12.709 1.00 38.78 180 ARG A N 1
ATOM 1404 C CA . ARG A 1 180 ? -18.111 0.024 -13.304 1.00 38.78 180 ARG A CA 1
ATOM 1405 C C . ARG A 1 180 ? -19.330 0.148 -12.390 1.00 38.78 180 ARG A C 1
ATOM 1407 O O . ARG A 1 180 ? -19.163 0.094 -11.171 1.00 38.78 180 ARG A O 1
ATOM 1414 N N . ASP A 1 181 ? -20.508 0.369 -12.961 1.00 43.31 181 ASP A N 1
ATOM 1415 C CA . ASP A 1 181 ? -21.775 0.239 -12.229 1.00 43.31 181 ASP A CA 1
ATOM 1416 C C . ASP A 1 181 ? -22.101 -1.236 -11.945 1.00 43.31 181 ASP A C 1
ATOM 1418 O O . ASP A 1 181 ? -21.355 -2.151 -12.303 1.00 43.31 181 ASP A O 1
ATOM 1422 N N . LEU A 1 182 ? -23.244 -1.454 -11.291 1.00 32.00 182 LEU A N 1
ATOM 1423 C CA . LEU A 1 182 ? -23.786 -2.775 -10.974 1.00 32.00 182 LEU A CA 1
ATOM 1424 C C . LEU A 1 182 ? -24.100 -3.618 -12.226 1.00 32.00 182 LEU A C 1
ATOM 1426 O O . LEU A 1 182 ? -24.283 -4.824 -12.094 1.00 32.00 182 LEU A O 1
ATOM 1430 N N . THR A 1 183 ? -24.126 -3.020 -13.424 1.00 36.22 183 THR A N 1
ATOM 1431 C CA . THR A 1 183 ? -24.343 -3.717 -14.704 1.00 36.22 183 THR A CA 1
ATOM 1432 C C . THR A 1 183 ? -23.037 -3.954 -15.477 1.00 36.22 183 THR A C 1
ATOM 1434 O O . THR A 1 183 ? -23.038 -4.573 -16.540 1.00 36.22 183 THR A O 1
ATOM 1437 N N . GLY A 1 184 ? -21.891 -3.524 -14.935 1.00 40.09 184 GLY A N 1
ATOM 1438 C CA . GLY A 1 184 ? -20.567 -3.744 -15.516 1.00 40.09 184 GLY A CA 1
ATOM 1439 C C . GLY A 1 184 ? -20.134 -2.697 -16.549 1.00 40.09 184 GLY A C 1
ATOM 1440 O O . GLY A 1 184 ? -19.059 -2.855 -17.146 1.00 40.09 184 GLY A O 1
ATOM 1441 N N . GLN A 1 185 ? -20.902 -1.623 -16.752 1.00 42.44 185 GLN A N 1
ATOM 1442 C CA . GLN A 1 185 ? -20.626 -0.576 -17.734 1.00 42.44 185 GLN A CA 1
ATOM 1443 C C . GLN A 1 185 ? -19.644 0.470 -17.180 1.00 42.44 185 GLN A C 1
ATOM 1445 O O . GLN A 1 185 ? -19.714 0.869 -16.021 1.00 42.44 185 GLN A O 1
ATOM 1450 N N . LYS A 1 186 ? -18.697 0.933 -18.010 1.00 39.25 186 LYS A N 1
ATOM 1451 C CA . LYS A 1 186 ? -17.684 1.935 -17.621 1.00 39.25 186 LYS A CA 1
ATOM 1452 C C . LYS A 1 186 ? -18.332 3.315 -17.418 1.00 39.25 186 LYS A C 1
ATOM 1454 O O . LYS A 1 186 ? -18.888 3.868 -18.364 1.00 39.25 186 LYS A O 1
ATOM 1459 N N . ILE A 1 187 ? -18.193 3.893 -16.228 1.00 39.59 187 ILE A N 1
ATOM 1460 C CA . ILE A 1 187 ? -18.605 5.265 -15.897 1.00 39.59 187 ILE A CA 1
ATOM 1461 C C . ILE A 1 187 ? -17.364 6.136 -15.733 1.00 39.59 187 ILE A C 1
ATOM 1463 O O . ILE A 1 187 ? -16.509 5.793 -14.926 1.00 39.59 187 ILE A O 1
ATOM 1467 N N . LEU A 1 188 ? -17.298 7.276 -16.427 1.00 35.06 188 LEU A N 1
ATOM 1468 C CA . LEU A 1 188 ? -16.302 8.331 -16.208 1.00 35.06 188 LEU A CA 1
ATOM 1469 C C . LEU A 1 188 ? -16.830 9.355 -15.197 1.00 35.06 188 LEU A C 1
ATOM 1471 O O . LEU A 1 188 ? -17.912 9.907 -15.362 1.00 35.06 188 LEU A O 1
ATOM 1475 N N . PHE A 1 189 ? -16.052 9.612 -14.156 1.00 41.69 189 PHE A N 1
ATOM 1476 C CA . PHE A 1 189 ? -16.315 10.567 -13.089 1.00 41.69 189 PHE A CA 1
ATOM 1477 C C . PHE A 1 189 ? -15.364 11.744 -13.265 1.00 41.69 189 PHE A C 1
ATOM 1479 O O . PHE A 1 189 ? -14.187 11.527 -13.518 1.00 41.69 189 PHE A O 1
ATOM 1486 N N . ALA A 1 190 ? -15.822 12.971 -13.049 1.00 35.03 190 ALA A N 1
ATOM 1487 C CA . ALA A 1 190 ? -14.966 14.144 -12.924 1.00 35.03 190 ALA A CA 1
ATOM 1488 C C . ALA A 1 190 ? -15.119 14.718 -11.513 1.00 35.03 190 ALA A C 1
ATOM 1490 O O . ALA A 1 190 ? -16.196 15.167 -11.139 1.00 35.03 190 ALA A O 1
ATOM 1491 N N . MET A 1 191 ? -14.057 14.659 -10.712 1.00 39.66 191 MET A N 1
ATOM 1492 C CA . MET A 1 191 ? -13.993 15.237 -9.370 1.00 39.66 191 MET A CA 1
ATOM 1493 C C . MET A 1 191 ? -13.495 16.667 -9.477 1.00 39.66 191 MET A C 1
ATOM 1495 O O . MET A 1 191 ? -12.482 16.898 -10.130 1.00 39.66 191 MET A O 1
ATOM 1499 N N . HIS A 1 192 ? -14.136 17.588 -8.769 1.00 36.44 192 HIS A N 1
ATOM 1500 C CA . HIS A 1 192 ? -13.566 18.888 -8.443 1.00 36.44 192 HIS A CA 1
ATOM 1501 C C . HIS A 1 192 ? -13.385 18.943 -6.926 1.00 36.44 192 HIS A C 1
ATOM 1503 O O . HIS A 1 192 ? -14.356 18.820 -6.181 1.00 36.44 192 HIS A O 1
ATOM 1509 N N . TYR A 1 193 ? -12.152 19.137 -6.452 1.00 36.50 193 TYR A N 1
ATOM 1510 C CA . TYR A 1 193 ? -11.929 19.502 -5.053 1.00 36.50 193 TYR A CA 1
ATOM 1511 C C . TYR A 1 193 ? -12.262 20.985 -4.892 1.00 36.50 193 TYR A C 1
ATOM 1513 O O . TYR A 1 193 ? -11.473 21.846 -5.269 1.00 36.50 193 TYR A O 1
ATOM 1521 N N . GLY A 1 194 ? -13.470 21.285 -4.424 1.00 36.25 194 GLY A N 1
ATOM 1522 C CA . GLY A 1 194 ? -13.857 22.623 -3.988 1.00 36.25 194 GLY A CA 1
ATOM 1523 C C . GLY A 1 194 ? -13.930 22.658 -2.465 1.00 36.25 194 GLY A C 1
ATOM 1524 O O . GLY A 1 194 ? -14.674 21.884 -1.869 1.00 36.25 194 GLY A O 1
ATOM 1525 N N . TYR A 1 195 ? -13.178 23.552 -1.824 1.00 37.78 195 TYR A N 1
ATOM 1526 C CA . TYR A 1 195 ? -13.477 23.959 -0.452 1.00 37.78 195 TYR A CA 1
ATOM 1527 C C . TYR A 1 195 ? -14.745 24.831 -0.495 1.00 37.78 195 TYR A C 1
ATOM 1529 O O . TYR A 1 195 ? -14.706 25.928 -1.046 1.00 37.78 195 TYR A O 1
ATOM 1537 N N . GLY A 1 196 ? -15.880 24.355 0.034 1.00 53.34 196 GLY A N 1
ATOM 1538 C CA . GLY A 1 196 ? -17.120 25.144 0.068 1.00 53.34 196 GLY A CA 1
ATOM 1539 C C . GLY A 1 196 ? -18.402 24.345 0.330 1.00 53.34 196 GLY A C 1
ATOM 1540 O O . GLY A 1 196 ? -18.390 23.122 0.398 1.00 53.34 196 GLY A O 1
ATOM 1541 N N . ARG A 1 197 ? -19.531 25.059 0.465 1.00 59.75 197 ARG A N 1
ATOM 1542 C CA . ARG A 1 197 ? -20.888 24.520 0.723 1.00 59.75 197 ARG A CA 1
ATOM 1543 C C . ARG A 1 197 ? -21.574 23.952 -0.533 1.00 59.75 197 ARG A C 1
ATOM 1545 O O . ARG A 1 197 ? -22.770 24.151 -0.731 1.00 59.75 197 ARG A O 1
ATOM 1552 N N . ARG A 1 198 ? -20.804 23.342 -1.429 1.00 59.06 198 ARG A N 1
ATOM 1553 C CA . ARG A 1 198 ? -21.259 22.977 -2.774 1.00 59.06 198 ARG A CA 1
ATOM 1554 C C . ARG A 1 198 ? -20.947 21.513 -3.034 1.00 59.06 198 ARG A C 1
ATOM 1556 O O . ARG A 1 198 ? -19.816 21.075 -2.826 1.00 59.06 198 ARG A O 1
ATOM 1563 N N . ALA A 1 199 ? -21.957 20.774 -3.467 1.00 64.50 199 ALA A N 1
ATOM 1564 C CA . ALA A 1 199 ? -21.812 19.415 -3.965 1.00 64.50 199 ALA A CA 1
ATOM 1565 C C . ALA A 1 199 ? -22.013 19.418 -5.485 1.00 64.50 199 ALA A C 1
ATOM 1567 O O . ALA A 1 199 ? -22.791 20.207 -6.014 1.00 64.50 199 ALA A O 1
ATOM 1568 N N . PHE A 1 200 ? -21.305 18.547 -6.196 1.00 62.00 200 PHE A N 1
ATOM 1569 C CA . PHE A 1 200 ? -21.360 18.476 -7.657 1.00 62.00 200 PHE A CA 1
ATOM 1570 C C . PHE A 1 200 ? -21.911 17.125 -8.094 1.00 62.00 200 PHE A C 1
ATOM 1572 O O . PHE A 1 200 ? -21.617 16.103 -7.467 1.00 62.00 200 PHE A O 1
ATOM 1579 N N . GLY A 1 201 ? -22.677 17.128 -9.182 1.00 65.00 201 GLY A N 1
ATOM 1580 C CA . GLY A 1 201 ? -23.205 15.921 -9.796 1.00 65.00 201 GLY A CA 1
ATOM 1581 C C . GLY A 1 201 ? -23.178 15.979 -11.320 1.00 65.00 201 GLY A C 1
ATOM 1582 O O . GLY A 1 201 ? -23.044 17.034 -11.945 1.00 65.00 201 GLY A O 1
ATOM 1583 N N . TYR A 1 202 ? -23.278 14.803 -11.929 1.00 61.69 202 TYR A N 1
ATOM 1584 C CA . TYR A 1 202 ? -23.337 14.625 -13.376 1.00 61.69 202 TYR A CA 1
ATOM 1585 C C . TYR A 1 202 ? -24.469 13.667 -13.725 1.00 61.69 202 TYR A C 1
ATOM 1587 O O . TYR A 1 202 ? -24.722 12.716 -12.982 1.00 61.69 202 TYR A O 1
ATOM 1595 N N . VAL A 1 203 ? -25.126 13.917 -14.858 1.00 57.59 203 VAL A N 1
ATOM 1596 C CA . VAL A 1 203 ? -26.194 13.061 -15.373 1.00 57.59 203 VAL A CA 1
ATOM 1597 C C . VAL A 1 203 ? -25.677 12.191 -16.504 1.00 57.59 203 VAL A C 1
ATOM 1599 O O . VAL A 1 203 ? -25.329 12.673 -17.586 1.00 57.59 203 VAL A O 1
ATOM 1602 N N . ARG A 1 204 ? -25.694 10.878 -16.279 1.00 57.22 204 ARG A N 1
ATOM 1603 C CA . ARG A 1 204 ? -25.413 9.894 -17.322 1.00 57.22 204 ARG A CA 1
ATOM 1604 C C . ARG A 1 204 ? -26.713 9.496 -18.020 1.00 57.22 204 ARG A C 1
ATOM 1606 O O . ARG A 1 204 ? -27.642 9.028 -17.369 1.00 57.22 204 ARG A O 1
ATOM 1613 N N . GLY A 1 205 ? -26.767 9.700 -19.336 1.00 50.72 205 GLY A N 1
ATOM 1614 C CA . GLY A 1 205 ? -27.862 9.206 -20.174 1.00 50.72 205 GLY A CA 1
ATOM 1615 C C . GLY A 1 205 ? -27.753 7.701 -20.455 1.00 50.72 205 GLY A C 1
ATOM 1616 O O . GLY A 1 205 ? -26.674 7.128 -20.280 1.00 50.72 205 GLY A O 1
ATOM 1617 N N . PRO A 1 206 ? -28.840 7.059 -20.917 1.00 48.22 206 PRO A N 1
ATOM 1618 C CA . PRO A 1 206 ? -28.867 5.620 -21.148 1.00 48.22 206 PRO A CA 1
ATOM 1619 C C . PRO A 1 206 ? -27.969 5.222 -22.328 1.00 48.22 206 PRO A C 1
ATOM 1621 O O . PRO A 1 206 ? -28.101 5.746 -23.433 1.00 48.22 206 PRO A O 1
ATOM 1624 N N . GLY A 1 207 ? -27.091 4.243 -22.112 1.00 45.09 207 GLY A N 1
ATOM 1625 C CA . GLY A 1 207 ? -26.437 3.486 -23.177 1.00 45.09 207 GLY A CA 1
ATOM 1626 C C . GLY A 1 207 ? -26.923 2.044 -23.121 1.00 45.09 207 GLY A C 1
ATOM 1627 O O . GLY A 1 207 ? -26.628 1.364 -22.146 1.00 45.09 207 GLY A O 1
ATOM 1628 N N . HIS A 1 208 ? -27.642 1.593 -24.154 1.00 38.78 208 HIS A N 1
ATOM 1629 C CA . 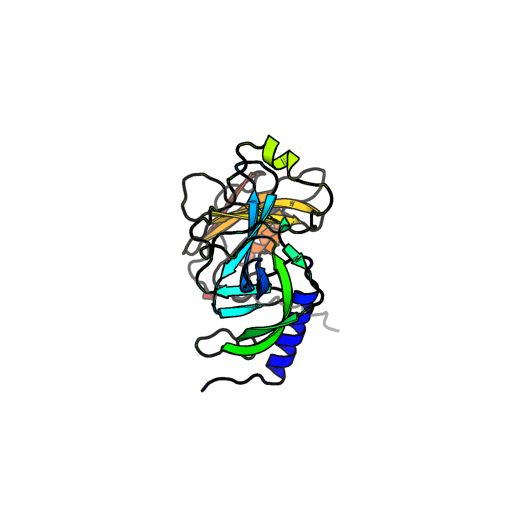HIS A 1 208 ? -28.202 0.237 -24.271 1.00 38.78 208 HIS A CA 1
ATOM 1630 C C . HIS A 1 208 ? -29.159 -0.184 -23.136 1.00 38.78 208 HIS A C 1
ATOM 1632 O O . HIS A 1 208 ? -29.014 -1.257 -22.567 1.00 38.78 208 HIS A O 1
ATOM 1638 N N . GLY A 1 209 ? -30.178 0.642 -22.876 1.00 41.72 209 GLY A N 1
ATOM 1639 C CA . GLY A 1 209 ? -31.433 0.183 -22.271 1.00 41.72 209 GLY A CA 1
ATOM 1640 C C . GLY A 1 209 ? -31.409 -0.177 -20.784 1.00 41.72 209 GLY A C 1
ATOM 1641 O O . GLY A 1 209 ? -31.735 -1.309 -20.469 1.00 41.72 209 GLY A O 1
ATOM 1642 N N . GLU A 1 210 ? -31.087 0.776 -19.896 1.00 47.78 210 GLU A N 1
ATOM 1643 C CA . GLU A 1 210 ? -31.847 1.086 -18.660 1.00 47.78 210 GLU A CA 1
ATOM 1644 C C . GLU A 1 210 ? -31.144 2.126 -17.756 1.00 47.78 210 GLU A C 1
ATOM 1646 O O . GLU A 1 210 ? -29.922 2.240 -17.757 1.00 47.78 210 GLU A O 1
ATOM 1651 N N . LEU A 1 211 ? -31.994 2.846 -17.000 1.00 44.56 211 LEU A N 1
ATOM 1652 C CA . LEU A 1 211 ? -31.812 3.746 -15.842 1.00 44.56 211 LEU A CA 1
ATOM 1653 C C . LEU A 1 211 ? -30.843 4.944 -15.920 1.00 44.56 211 LEU A C 1
ATOM 1655 O O . LEU A 1 211 ? -29.741 4.909 -16.458 1.00 44.56 211 LEU A O 1
ATOM 1659 N N . TRP A 1 212 ? -31.291 6.039 -15.303 1.00 53.94 212 TRP A N 1
ATOM 1660 C CA . TRP A 1 212 ? -30.500 7.244 -15.076 1.00 53.94 212 TRP A CA 1
ATOM 1661 C C . TRP A 1 212 ? -29.645 7.030 -13.830 1.00 53.94 212 TRP A C 1
ATOM 1663 O O . TRP A 1 212 ? -30.037 6.323 -12.910 1.00 53.94 212 TRP A O 1
ATOM 1673 N N . THR A 1 213 ? -28.453 7.614 -13.765 1.00 56.25 213 THR A N 1
ATOM 1674 C CA . THR A 1 213 ? -27.677 7.582 -12.519 1.00 56.25 213 THR A CA 1
ATOM 1675 C C . THR A 1 213 ? -27.193 8.974 -12.178 1.00 56.25 213 THR A C 1
ATOM 1677 O O . THR A 1 213 ? -26.412 9.560 -12.928 1.00 56.25 213 THR A O 1
ATOM 1680 N N . PHE A 1 214 ? -27.650 9.486 -11.037 1.00 58.91 214 PHE A N 1
ATOM 1681 C CA . PHE A 1 214 ? -27.177 10.739 -10.454 1.00 58.91 214 PHE A CA 1
ATOM 1682 C C . PHE A 1 214 ? -26.263 10.407 -9.283 1.00 58.91 214 PHE A C 1
ATOM 1684 O O . PHE A 1 214 ? -26.628 9.601 -8.436 1.00 58.91 214 PHE A O 1
ATOM 1691 N N . LEU A 1 215 ? -25.082 11.012 -9.228 1.00 55.84 215 LEU A N 1
ATOM 1692 C CA . LEU A 1 215 ? -24.107 10.799 -8.159 1.00 55.84 215 LEU A CA 1
ATOM 1693 C C . LEU A 1 215 ? -23.886 12.106 -7.408 1.00 55.84 215 LEU A C 1
ATOM 1695 O O . LEU A 1 215 ? -23.618 13.129 -8.035 1.00 55.84 215 LEU A O 1
ATOM 1699 N N . VAL A 1 216 ? -23.973 12.058 -6.079 1.00 59.44 216 VAL A N 1
ATOM 1700 C CA . VAL A 1 216 ? -23.777 13.227 -5.210 1.00 59.44 216 VAL A CA 1
ATOM 1701 C C . VAL A 1 216 ? -22.634 12.969 -4.231 1.00 59.44 216 VAL A C 1
ATOM 1703 O O . VAL A 1 216 ? -22.617 11.949 -3.541 1.00 59.44 216 VAL A O 1
ATOM 1706 N N . TYR A 1 217 ? -21.693 13.914 -4.153 1.00 59.75 217 TYR A N 1
ATOM 1707 C CA . TYR A 1 217 ? -20.642 13.955 -3.134 1.00 59.75 217 TYR A CA 1
ATOM 1708 C C . TYR A 1 217 ? -20.805 15.195 -2.255 1.00 59.75 217 TYR A C 1
ATOM 1710 O O . TYR A 1 217 ? -20.716 16.317 -2.749 1.00 59.75 217 TYR A O 1
ATOM 1718 N N . ALA A 1 218 ? -21.008 14.986 -0.953 1.00 58.34 218 ALA A N 1
ATOM 1719 C CA . ALA A 1 218 ? -21.160 16.045 0.041 1.00 58.34 218 ALA A CA 1
ATOM 1720 C C . ALA A 1 218 ? -20.026 15.953 1.082 1.00 58.34 218 ALA A C 1
ATOM 1722 O O . ALA A 1 218 ? -20.096 15.113 1.988 1.00 58.34 218 ALA A O 1
ATOM 1723 N N . PRO A 1 219 ? -18.958 16.766 0.958 1.00 51.84 219 PRO A N 1
ATOM 1724 C CA . PRO A 1 219 ? -17.863 16.763 1.922 1.00 51.84 219 PRO A CA 1
ATOM 1725 C C . PRO A 1 219 ? -18.315 17.335 3.276 1.00 51.84 219 PRO A C 1
ATOM 1727 O O . PRO A 1 219 ? -18.940 18.391 3.326 1.00 51.84 219 PRO A O 1
ATOM 1730 N N . GLY A 1 220 ? -17.955 16.661 4.377 1.00 51.12 220 GLY A N 1
ATOM 1731 C CA . GLY A 1 220 ? -18.146 17.164 5.749 1.00 51.12 220 GLY A CA 1
ATOM 1732 C C . GLY A 1 220 ? -19.142 16.406 6.636 1.00 51.12 220 GLY A C 1
ATOM 1733 O O . GLY A 1 220 ? -19.334 16.812 7.778 1.00 51.12 220 GLY A O 1
ATOM 1734 N N . HIS A 1 221 ? -19.742 15.305 6.170 1.00 46.75 221 HIS A N 1
ATOM 1735 C CA . HIS A 1 221 ? -20.674 14.502 6.970 1.00 46.75 221 HIS A CA 1
ATOM 1736 C C . HIS A 1 221 ? -20.071 13.127 7.338 1.00 46.75 221 HIS A C 1
ATOM 1738 O O . HIS A 1 221 ? -19.489 12.458 6.479 1.00 46.75 221 HIS A O 1
ATOM 1744 N N . PRO A 1 222 ? -20.205 12.651 8.593 1.00 37.25 222 PRO A N 1
ATOM 1745 C CA . PRO A 1 222 ? -19.819 11.291 8.963 1.00 37.25 222 PRO A CA 1
ATOM 1746 C C . PRO A 1 222 ? -20.691 10.286 8.198 1.00 37.25 222 PRO A C 1
ATOM 1748 O O . PRO A 1 222 ? -21.899 10.226 8.403 1.00 37.25 222 PRO A O 1
ATOM 1751 N N . GLY A 1 223 ? -20.106 9.521 7.277 1.00 41.44 223 GLY A N 1
ATOM 1752 C CA . GLY A 1 223 ? -20.820 8.465 6.551 1.00 41.44 223 GLY A CA 1
ATOM 1753 C C . GLY A 1 223 ? -21.476 8.855 5.220 1.00 41.44 223 GLY A C 1
ATOM 1754 O O . GLY A 1 223 ? -22.136 7.999 4.634 1.00 41.44 223 GLY A O 1
ATOM 1755 N N . THR A 1 224 ? -21.271 10.067 4.680 1.00 43.47 224 THR A N 1
ATOM 1756 C CA . THR A 1 224 ? -21.621 10.338 3.271 1.00 43.47 224 THR A CA 1
ATOM 1757 C C . THR A 1 224 ? -20.572 9.736 2.342 1.00 43.47 224 THR A C 1
ATOM 1759 O O . THR A 1 224 ? -19.628 10.380 1.886 1.00 43.47 224 THR A O 1
ATOM 1762 N N . ASN A 1 225 ? -20.756 8.453 2.052 1.00 54.16 225 ASN A N 1
ATOM 1763 C CA . ASN A 1 225 ? -20.270 7.883 0.806 1.00 54.16 225 ASN A CA 1
ATOM 1764 C C . ASN A 1 225 ? -21.155 8.368 -0.350 1.00 54.16 225 ASN A C 1
ATOM 1766 O O . ASN A 1 225 ? -22.285 8.802 -0.141 1.00 54.16 225 ASN A O 1
ATOM 1770 N N . TRP A 1 226 ? -20.617 8.297 -1.565 1.00 53.88 226 TRP A N 1
ATOM 1771 C CA . TRP A 1 226 ? -21.329 8.558 -2.815 1.00 53.88 226 TRP A CA 1
ATOM 1772 C C . TRP A 1 226 ? -22.721 7.912 -2.823 1.00 53.88 226 TRP A C 1
ATOM 1774 O O . TRP A 1 226 ? -22.822 6.688 -2.726 1.00 53.88 226 TRP A O 1
ATOM 1784 N N . THR A 1 227 ? -23.771 8.718 -2.988 1.00 61.12 227 THR A N 1
ATOM 1785 C CA . THR A 1 227 ? -25.135 8.212 -3.193 1.00 61.12 227 THR A CA 1
ATOM 1786 C C . THR A 1 227 ? -25.450 8.246 -4.680 1.00 61.12 227 THR A C 1
ATOM 1788 O O . THR A 1 227 ? -25.312 9.293 -5.316 1.00 61.12 227 THR A O 1
ATOM 1791 N N . ALA A 1 228 ? -25.835 7.093 -5.225 1.00 65.75 228 ALA A N 1
ATOM 1792 C CA . ALA A 1 228 ? -26.333 6.957 -6.584 1.00 65.75 228 ALA A CA 1
ATOM 1793 C C . ALA A 1 228 ? -27.870 6.935 -6.566 1.00 65.75 228 ALA A C 1
ATOM 1795 O O . ALA A 1 228 ? -28.458 6.182 -5.792 1.00 65.75 228 ALA A O 1
ATOM 1796 N N . PHE A 1 229 ? -28.508 7.731 -7.419 1.00 70.00 229 PHE A N 1
ATOM 1797 C CA . PHE A 1 229 ? -29.963 7.768 -7.592 1.00 70.00 229 PHE A CA 1
ATOM 1798 C C . PHE A 1 229 ? -30.333 7.200 -8.959 1.00 70.00 229 PHE A C 1
ATOM 1800 O O . PHE A 1 229 ? -29.712 7.585 -9.949 1.00 70.00 229 PHE A O 1
ATOM 1807 N N . ALA A 1 230 ? -31.319 6.302 -9.012 1.00 64.62 230 ALA A N 1
ATOM 1808 C CA . ALA A 1 230 ? -31.710 5.579 -10.226 1.00 64.62 230 ALA A CA 1
ATOM 1809 C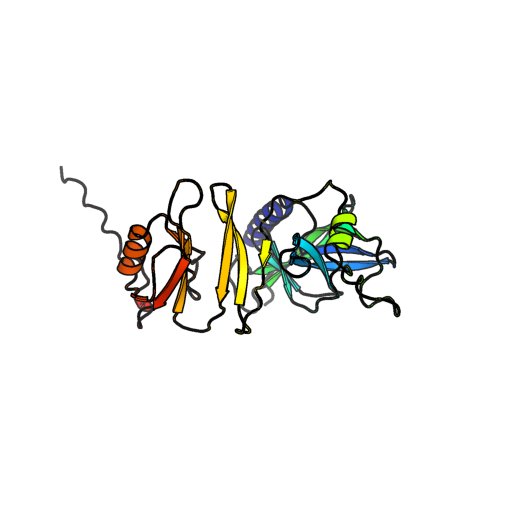 C . ALA A 1 230 ? -32.614 6.405 -11.164 1.00 64.62 230 ALA A C 1
ATOM 1811 O O . ALA A 1 230 ? -32.751 6.107 -12.355 1.00 64.62 230 ALA A O 1
ATOM 1812 N N . THR A 1 231 ? -33.253 7.447 -10.634 1.00 76.06 231 THR A N 1
ATOM 1813 C CA . THR A 1 231 ? -34.144 8.326 -11.392 1.00 76.06 231 THR A CA 1
ATOM 1814 C C . THR A 1 231 ? -33.954 9.789 -11.004 1.00 76.06 231 THR A C 1
ATOM 1816 O O . THR A 1 231 ? -33.431 10.112 -9.935 1.00 76.06 231 THR A O 1
ATOM 1819 N N . GLU A 1 232 ? -34.397 10.696 -11.880 1.00 79.25 232 GLU A N 1
ATOM 1820 C CA . GLU A 1 232 ? -34.421 12.132 -11.575 1.00 79.25 232 GLU A CA 1
ATOM 1821 C C . GLU A 1 232 ? -35.311 12.409 -10.358 1.00 79.25 232 GLU A C 1
ATOM 1823 O O . GLU A 1 232 ? -34.980 13.245 -9.520 1.00 79.25 232 GLU A O 1
ATOM 1828 N N . GLN A 1 233 ? -36.411 11.661 -10.228 1.00 81.88 233 GLN A N 1
ATOM 1829 C CA . GLN A 1 233 ? -37.327 11.781 -9.102 1.00 81.88 233 GLN A CA 1
ATOM 1830 C C . GLN A 1 233 ? -36.656 11.396 -7.779 1.00 81.88 233 GLN A C 1
ATOM 1832 O O . GLN A 1 233 ? -36.859 12.084 -6.786 1.00 81.88 233 GLN A O 1
ATOM 1837 N N . ASP A 1 234 ? -35.810 10.363 -7.759 1.00 73.31 234 ASP A N 1
ATOM 1838 C CA . ASP A 1 234 ? -35.066 9.971 -6.555 1.00 73.31 234 ASP A CA 1
ATOM 1839 C C . ASP A 1 234 ? -34.088 11.065 -6.111 1.00 73.31 234 ASP A C 1
ATOM 1841 O O . ASP A 1 234 ? -34.002 11.374 -4.921 1.00 73.31 234 ASP A O 1
ATOM 1845 N N . LEU A 1 235 ? -33.389 11.696 -7.067 1.00 79.19 235 LEU A N 1
ATOM 1846 C CA . LEU A 1 235 ? -32.542 12.853 -6.775 1.00 79.19 235 LEU A CA 1
ATOM 1847 C C . LEU A 1 235 ? -33.382 14.014 -6.227 1.00 79.19 235 LEU A C 1
ATOM 1849 O O . LEU A 1 235 ? -32.986 14.623 -5.237 1.00 79.19 235 LEU A O 1
ATOM 1853 N N . ARG A 1 236 ? -34.542 14.307 -6.832 1.00 84.06 236 ARG A N 1
ATOM 1854 C CA . ARG A 1 236 ? -35.438 15.382 -6.376 1.00 84.06 236 ARG A CA 1
ATOM 1855 C C . ARG A 1 236 ? -35.959 15.132 -4.963 1.00 84.06 236 ARG A C 1
ATOM 1857 O O . ARG A 1 236 ? -35.847 16.026 -4.129 1.00 84.06 236 ARG A O 1
ATOM 1864 N N . ASN A 1 237 ? -36.419 13.915 -4.677 1.00 80.94 237 ASN A N 1
ATOM 1865 C CA . ASN A 1 237 ? -36.882 13.497 -3.352 1.00 80.94 237 ASN A CA 1
ATOM 1866 C C . ASN A 1 237 ? -35.776 13.656 -2.303 1.00 80.94 237 ASN A C 1
ATOM 1868 O O . ASN A 1 237 ? -36.018 14.165 -1.211 1.00 80.94 237 ASN A O 1
ATOM 1872 N N . PHE A 1 238 ? -34.546 13.256 -2.640 1.00 79.88 238 PHE A N 1
ATOM 1873 C CA . PHE A 1 238 ? -33.393 13.479 -1.776 1.00 79.88 238 PHE A CA 1
ATOM 1874 C C . PHE A 1 238 ? -33.150 14.973 -1.558 1.00 79.88 238 PHE A C 1
ATOM 1876 O O . PHE A 1 238 ? -33.030 15.417 -0.421 1.00 79.88 238 PHE A O 1
ATOM 1883 N N . THR A 1 239 ? -33.115 15.775 -2.621 1.00 81.75 239 THR A N 1
ATOM 1884 C CA . THR A 1 239 ? -32.863 17.212 -2.476 1.00 81.75 239 THR A CA 1
ATOM 1885 C C . THR A 1 239 ? -33.941 17.917 -1.664 1.00 81.75 239 THR A C 1
ATOM 1887 O O . THR A 1 239 ? -33.609 18.769 -0.852 1.00 81.75 239 THR A O 1
ATOM 1890 N N . GLU A 1 240 ? -35.202 17.512 -1.791 1.00 84.38 240 GLU A N 1
ATOM 1891 C CA . GLU A 1 240 ? -36.303 18.038 -0.986 1.00 84.38 240 GLU A CA 1
ATOM 1892 C C . GLU A 1 240 ? -36.171 17.640 0.491 1.00 84.38 240 GLU A C 1
ATOM 1894 O O . GLU A 1 240 ? -36.254 18.497 1.369 1.00 84.38 240 GLU A O 1
ATOM 1899 N N . ALA A 1 241 ? -35.868 16.367 0.775 1.00 76.62 241 ALA A N 1
ATOM 1900 C CA . ALA A 1 241 ? -35.694 15.868 2.142 1.00 76.62 241 ALA A CA 1
ATOM 1901 C C . ALA A 1 241 ? -34.568 16.577 2.917 1.00 76.62 241 ALA A C 1
ATOM 1903 O O . ALA A 1 241 ? -34.606 16.630 4.147 1.00 76.62 241 ALA A O 1
ATOM 1904 N N . TYR A 1 242 ? -33.577 17.119 2.202 1.00 75.19 242 TYR A N 1
ATOM 1905 C CA . TYR A 1 242 ? -32.416 17.805 2.772 1.00 75.19 242 TYR A CA 1
ATOM 1906 C C . TYR A 1 242 ? -32.378 19.316 2.484 1.00 75.19 242 TYR A C 1
ATOM 1908 O O . TYR A 1 242 ? -31.360 19.953 2.761 1.00 75.19 242 TYR A O 1
ATOM 1916 N N . ASP A 1 243 ? -33.465 19.896 1.957 1.00 83.06 243 ASP A N 1
ATOM 1917 C CA . ASP A 1 243 ? -33.573 21.327 1.614 1.00 83.06 243 ASP A CA 1
ATOM 1918 C C . ASP A 1 243 ? -32.403 21.825 0.732 1.00 83.06 243 ASP A C 1
ATOM 1920 O O . ASP A 1 243 ? -31.796 22.876 0.953 1.00 83.06 243 ASP A O 1
ATOM 1924 N N . LEU A 1 244 ? -32.038 21.008 -0.258 1.00 81.94 244 LEU A N 1
ATOM 1925 C CA . LEU A 1 244 ? -30.995 21.275 -1.244 1.00 81.94 244 LEU A CA 1
ATOM 1926 C C . LEU A 1 244 ? -31.583 21.946 -2.481 1.00 81.94 244 LEU A C 1
ATOM 1928 O O . LEU A 1 244 ? -32.619 21.527 -3.000 1.00 81.94 244 LEU A O 1
ATOM 1932 N N . LYS A 1 245 ? -30.859 22.919 -3.038 1.00 86.25 245 LYS A N 1
ATOM 1933 C CA . LYS A 1 245 ? -31.217 23.510 -4.335 1.00 86.25 245 LYS A CA 1
ATOM 1934 C C . LYS A 1 245 ? -30.355 22.928 -5.442 1.00 86.25 245 LYS A C 1
ATOM 1936 O O . LYS A 1 245 ? -29.131 22.956 -5.346 1.00 86.25 245 LYS A O 1
ATOM 1941 N N . ILE A 1 246 ? -31.004 22.439 -6.496 1.00 86.44 246 ILE A N 1
ATOM 1942 C CA . ILE A 1 246 ? -30.343 21.990 -7.723 1.00 86.44 246 ILE A CA 1
ATOM 1943 C C . ILE A 1 246 ? -30.153 23.192 -8.649 1.00 86.44 246 ILE A C 1
ATOM 1945 O O . ILE A 1 246 ? -31.125 23.826 -9.054 1.00 86.44 246 ILE A O 1
ATOM 1949 N N . HIS A 1 247 ? -28.910 23.457 -9.034 1.00 86.19 247 HIS A N 1
ATOM 1950 C CA . HIS A 1 247 ? -28.531 24.432 -10.053 1.00 86.19 247 HIS A CA 1
ATOM 1951 C C . HIS A 1 247 ? -27.960 23.704 -11.269 1.00 86.19 247 HIS A C 1
ATOM 1953 O O . HIS A 1 247 ? -27.118 22.827 -11.119 1.00 86.19 247 HIS A O 1
ATOM 1959 N N . GLY A 1 248 ? -28.373 24.071 -12.482 1.00 87.06 248 GLY A N 1
ATOM 1960 C CA . GLY A 1 248 ? -27.870 23.464 -13.722 1.00 87.06 248 GLY A CA 1
ATOM 1961 C C . GLY A 1 248 ? -28.851 22.492 -14.378 1.00 87.06 248 GLY A C 1
ATOM 1962 O O . GLY A 1 248 ? -30.056 22.565 -14.147 1.00 87.06 248 GLY A O 1
ATOM 1963 N N . SER A 1 249 ? -28.340 21.620 -15.253 1.00 80.81 249 SER A N 1
ATOM 1964 C CA . SER A 1 249 ? -29.177 20.754 -16.091 1.00 80.81 249 SER A CA 1
ATOM 1965 C C . SER A 1 249 ? -29.170 19.308 -15.609 1.00 80.81 249 SER A C 1
ATOM 1967 O O . SER A 1 249 ? -28.104 18.716 -15.432 1.00 80.81 249 SER A O 1
ATOM 1969 N N . LEU A 1 250 ? -30.367 18.727 -15.488 1.00 79.75 250 LEU A N 1
ATOM 1970 C CA . LEU A 1 250 ? -30.568 17.302 -15.218 1.00 79.75 250 LEU A CA 1
ATOM 1971 C C . LEU A 1 250 ? -30.743 16.459 -16.497 1.00 79.75 250 LEU A C 1
ATOM 1973 O O . LEU A 1 250 ? -31.073 15.281 -16.426 1.00 79.75 250 LEU A O 1
ATOM 1977 N N . THR A 1 251 ? -30.518 17.039 -17.679 1.00 78.62 251 THR A N 1
ATOM 1978 C CA . THR A 1 251 ? -30.569 16.314 -18.962 1.00 78.62 251 THR A CA 1
ATOM 1979 C C . THR A 1 251 ? -29.341 15.411 -19.156 1.00 78.62 251 THR A C 1
ATOM 1981 O O . THR A 1 251 ? -28.313 15.660 -18.526 1.00 78.62 251 THR A O 1
ATOM 1984 N N . PRO A 1 252 ? -29.362 14.411 -20.066 1.00 70.12 252 PRO A N 1
ATOM 1985 C CA . PRO A 1 252 ? -28.187 13.599 -20.389 1.00 70.12 252 PRO A CA 1
ATOM 1986 C C . PRO A 1 252 ? -26.970 14.458 -20.720 1.00 70.12 252 PRO A C 1
ATOM 1988 O O . PRO A 1 252 ? -27.068 15.386 -21.521 1.00 70.12 252 PRO A O 1
ATOM 1991 N N . GLY A 1 253 ? -25.826 14.160 -20.106 1.00 67.44 253 GLY A N 1
ATOM 1992 C CA . GLY A 1 253 ? -24.610 14.950 -20.296 1.00 67.44 253 GLY A CA 1
ATOM 1993 C C . GLY A 1 253 ? -24.597 16.284 -19.547 1.00 67.44 253 GLY A C 1
ATOM 1994 O O . GLY A 1 253 ? -23.576 16.974 -19.551 1.00 67.44 253 GLY A O 1
ATOM 1995 N N . GLY A 1 254 ? -25.701 16.631 -18.884 1.00 70.81 254 GLY A N 1
ATOM 1996 C CA . GLY A 1 254 ? -25.843 17.802 -18.039 1.00 70.81 254 GLY A CA 1
ATOM 1997 C C . GLY A 1 254 ? -24.981 17.712 -16.784 1.00 70.81 254 GLY A C 1
ATOM 1998 O O . GLY A 1 254 ? -24.722 16.637 -16.231 1.00 70.81 254 GLY A O 1
ATOM 1999 N N . ARG A 1 255 ? -24.522 18.880 -16.339 1.00 75.12 255 ARG A N 1
ATOM 2000 C CA . ARG A 1 255 ? -23.882 19.074 -15.039 1.00 75.12 255 ARG A CA 1
ATOM 2001 C C . ARG A 1 255 ? -24.846 19.831 -14.146 1.00 75.12 255 ARG A C 1
ATOM 2003 O O . ARG A 1 255 ? -25.502 20.771 -14.606 1.00 75.12 255 ARG A O 1
ATOM 2010 N N . PHE A 1 256 ? -24.879 19.441 -12.881 1.00 79.44 256 PHE A N 1
ATOM 2011 C CA . PHE A 1 256 ? -25.623 20.159 -11.863 1.00 79.44 256 PHE A CA 1
ATOM 2012 C C . PHE A 1 256 ? -24.785 20.343 -10.599 1.00 79.44 256 PHE A C 1
ATOM 2014 O O . PHE A 1 256 ? -23.838 19.604 -10.318 1.00 79.44 256 PHE A O 1
ATOM 2021 N N . GLU A 1 257 ? -25.148 21.362 -9.842 1.00 79.19 257 GLU A N 1
ATOM 2022 C CA . GLU A 1 257 ? -24.573 21.736 -8.564 1.00 79.19 257 GLU A CA 1
ATOM 2023 C C . GLU A 1 257 ? -25.685 21.711 -7.516 1.00 79.19 257 GLU A C 1
ATOM 2025 O O . GLU A 1 257 ? -26.807 22.136 -7.780 1.00 79.19 257 GLU A O 1
ATOM 2030 N N . LEU A 1 258 ? -25.384 21.190 -6.332 1.00 79.44 258 LEU A N 1
ATOM 2031 C CA . LEU A 1 258 ? -26.274 21.240 -5.183 1.00 79.44 258 LEU A CA 1
ATOM 2032 C C . LEU A 1 258 ? -25.758 22.292 -4.209 1.00 79.44 258 LEU A C 1
ATOM 2034 O O . LEU A 1 258 ? -24.635 22.197 -3.702 1.00 79.44 258 LEU A O 1
ATOM 2038 N N . GLU A 1 259 ? -26.596 23.280 -3.938 1.00 80.06 259 GLU A N 1
ATOM 2039 C CA . GLU A 1 259 ? -26.358 24.265 -2.893 1.00 80.06 259 GLU A CA 1
ATOM 2040 C C . GLU A 1 259 ? -26.856 23.705 -1.559 1.00 80.06 259 GLU A C 1
ATOM 2042 O O . GLU A 1 259 ? -28.035 23.366 -1.420 1.00 80.06 259 GLU A O 1
ATOM 2047 N N . LEU A 1 260 ? -25.950 23.596 -0.583 1.00 76.88 260 LEU A N 1
ATOM 2048 C CA . LEU A 1 260 ? -26.303 23.179 0.773 1.00 76.88 260 LEU A CA 1
ATOM 2049 C C . LEU A 1 260 ? -27.019 24.332 1.503 1.00 76.88 260 LEU A C 1
ATOM 2051 O O . LEU A 1 260 ? -26.586 25.484 1.375 1.00 76.88 260 LEU A O 1
ATOM 2055 N N . PRO A 1 261 ? -28.052 24.055 2.323 1.00 74.38 261 PRO A N 1
ATOM 2056 C CA . PRO A 1 261 ? -28.725 25.082 3.101 1.00 74.38 261 PRO A CA 1
ATOM 2057 C C . PRO A 1 261 ? -27.739 25.790 4.030 1.00 74.38 261 PRO A C 1
ATOM 2059 O O . PRO A 1 261 ? -26.743 25.231 4.501 1.00 74.38 261 PRO A O 1
ATOM 2062 N N . SER A 1 262 ? -28.026 27.058 4.320 1.00 67.25 262 SER A N 1
ATOM 2063 C CA . SER A 1 262 ? -27.132 27.910 5.104 1.00 67.25 262 SER A CA 1
ATOM 2064 C C . SER A 1 262 ? -26.956 27.451 6.557 1.00 67.25 262 SER A C 1
ATOM 2066 O O . SER A 1 262 ? -25.975 27.849 7.191 1.00 67.25 262 SER A O 1
ATOM 2068 N N . ASN A 1 263 ? -27.874 26.606 7.041 1.00 66.38 263 ASN A N 1
ATOM 2069 C CA . ASN A 1 263 ? -27.907 26.020 8.371 1.00 66.38 263 ASN A CA 1
ATOM 2070 C C . ASN A 1 263 ? -27.696 24.495 8.299 1.00 66.38 263 ASN A C 1
ATOM 2072 O O . ASN A 1 263 ? -28.610 23.738 7.970 1.00 66.38 263 ASN A O 1
ATOM 2076 N N . THR A 1 264 ? -26.487 24.043 8.629 1.00 57.53 264 THR A N 1
ATOM 2077 C CA . THR A 1 264 ? -26.104 22.624 8.602 1.00 57.53 264 THR A CA 1
ATOM 2078 C C . THR A 1 264 ? -26.690 21.804 9.757 1.00 57.53 264 THR A C 1
ATOM 2080 O O . THR A 1 264 ? -26.650 20.579 9.697 1.00 57.53 264 THR A O 1
ATOM 2083 N N . ASP A 1 265 ? -27.298 22.434 10.770 1.00 52.78 265 ASP A N 1
ATOM 2084 C CA . ASP A 1 265 ? -27.871 21.724 11.928 1.00 52.78 265 ASP A CA 1
ATOM 2085 C C . ASP A 1 265 ? -29.189 20.995 11.603 1.00 52.78 265 ASP A C 1
ATOM 2087 O O . ASP A 1 265 ? -29.640 20.147 12.374 1.00 52.78 265 ASP A O 1
ATOM 2091 N N . ARG A 1 266 ? -29.801 21.272 10.440 1.00 51.62 266 ARG A N 1
ATOM 2092 C CA . ARG A 1 266 ? -31.018 20.593 9.954 1.00 51.62 266 ARG A CA 1
ATOM 2093 C C . ARG A 1 266 ? -30.766 19.245 9.269 1.00 51.62 266 ARG A C 1
ATOM 2095 O O . ARG A 1 266 ? -31.718 18.582 8.882 1.00 51.62 266 ARG A O 1
ATOM 2102 N N . TRP A 1 267 ? -29.517 18.791 9.169 1.00 51.12 267 TRP A N 1
ATOM 2103 C CA . TRP A 1 267 ? -29.140 17.541 8.492 1.00 51.12 267 TRP A CA 1
ATOM 2104 C C . TRP A 1 267 ? -29.346 16.273 9.334 1.00 51.12 267 TRP A C 1
ATOM 2106 O O . TRP A 1 267 ? -28.590 15.308 9.239 1.00 51.12 267 TRP A O 1
ATOM 2116 N N . ARG A 1 268 ? -30.393 16.246 10.161 1.00 47.94 268 ARG A N 1
ATOM 2117 C CA . ARG A 1 268 ? -30.927 14.997 10.710 1.00 47.94 268 ARG A CA 1
ATOM 2118 C C . ARG A 1 268 ? -32.139 14.628 9.863 1.00 47.94 268 ARG A C 1
ATOM 2120 O O . ARG A 1 268 ? -32.974 15.508 9.667 1.00 47.94 268 ARG A O 1
ATOM 2127 N N . PRO A 1 269 ? -32.270 13.378 9.379 1.00 39.41 269 PRO A N 1
ATOM 2128 C CA . PRO A 1 269 ? -33.526 12.940 8.785 1.00 39.41 269 PRO A CA 1
ATOM 2129 C C . PRO A 1 269 ? -34.651 13.323 9.747 1.00 39.41 269 PRO A C 1
ATOM 2131 O O . PRO A 1 269 ? -34.546 13.024 10.943 1.00 39.41 269 PRO A O 1
ATOM 2134 N N . ALA A 1 270 ? -35.686 14.014 9.260 1.00 42.62 270 ALA A N 1
ATOM 2135 C CA . ALA A 1 270 ? -36.912 14.146 10.033 1.00 42.62 270 ALA A CA 1
ATOM 2136 C C . ALA A 1 270 ? -37.286 12.727 10.476 1.00 42.62 270 ALA A C 1
ATOM 2138 O O . ALA A 1 270 ? -37.283 11.815 9.646 1.00 42.62 270 ALA A O 1
ATOM 2139 N N . ALA A 1 271 ? -37.479 12.513 11.782 1.00 41.06 271 ALA A N 1
ATOM 2140 C CA . ALA A 1 271 ? -37.816 11.193 12.292 1.00 41.06 271 ALA A CA 1
ATOM 2141 C C . ALA A 1 271 ? -39.000 10.674 11.474 1.00 41.06 271 ALA A C 1
ATOM 2143 O O . ALA A 1 271 ? -40.058 11.304 11.462 1.00 41.06 271 ALA A O 1
ATOM 2144 N N . VAL A 1 272 ? -38.793 9.580 10.735 1.00 36.31 272 VAL A N 1
ATOM 2145 C CA . VAL A 1 272 ? -39.867 8.931 9.989 1.00 36.31 272 VAL A CA 1
ATOM 2146 C C . VAL A 1 272 ? -40.912 8.556 11.027 1.00 36.31 272 VAL A C 1
ATOM 2148 O O . VAL A 1 272 ? -40.675 7.685 11.863 1.00 36.31 272 VAL A O 1
ATOM 2151 N N . SER A 1 273 ? -42.038 9.267 11.030 1.00 37.03 273 SER A N 1
ATOM 2152 C CA . SER A 1 273 ? -43.182 8.917 11.855 1.00 37.03 273 SER A CA 1
ATOM 2153 C C . SER A 1 273 ? -43.620 7.519 11.440 1.00 37.03 273 SER A C 1
ATOM 2155 O O . SER A 1 273 ? -44.172 7.333 10.354 1.00 37.03 273 SER A O 1
ATOM 2157 N N . THR A 1 274 ? -43.331 6.523 12.275 1.00 34.47 274 THR A N 1
ATOM 2158 C CA . THR A 1 274 ? -43.887 5.183 12.108 1.00 34.47 274 THR A CA 1
ATOM 2159 C C . THR A 1 274 ? -45.405 5.321 12.086 1.00 34.47 274 THR A C 1
ATOM 2161 O O . THR A 1 274 ? -45.947 5.948 13.003 1.00 34.47 274 THR A O 1
ATOM 2164 N N . PRO A 1 275 ? -46.100 4.788 11.067 1.00 34.59 275 PRO A N 1
ATOM 2165 C CA . PRO A 1 275 ? -47.551 4.819 11.051 1.00 34.59 275 PRO A CA 1
ATOM 2166 C C . PRO A 1 275 ? -48.042 4.116 12.315 1.00 34.59 275 PRO A C 1
ATOM 2168 O O . PRO A 1 275 ? -47.646 2.984 12.599 1.00 34.59 275 PRO A O 1
ATOM 2171 N N . SER A 1 276 ? -48.860 4.810 13.103 1.00 41.03 276 SER A N 1
ATOM 2172 C CA . SER A 1 276 ? -49.574 4.209 14.221 1.00 41.03 276 SER A CA 1
ATOM 2173 C C . SER A 1 276 ? -50.390 3.044 13.670 1.00 41.03 276 SER A C 1
ATOM 2175 O O . SER A 1 276 ? -51.288 3.252 12.852 1.00 41.03 276 SER A O 1
ATOM 2177 N N . GLY A 1 277 ? -50.023 1.822 14.063 1.00 51.78 277 GLY A N 1
ATOM 2178 C CA . GLY A 1 277 ? -50.778 0.621 13.726 1.00 51.78 277 GLY A CA 1
ATOM 2179 C C . GLY A 1 277 ? -52.237 0.745 14.184 1.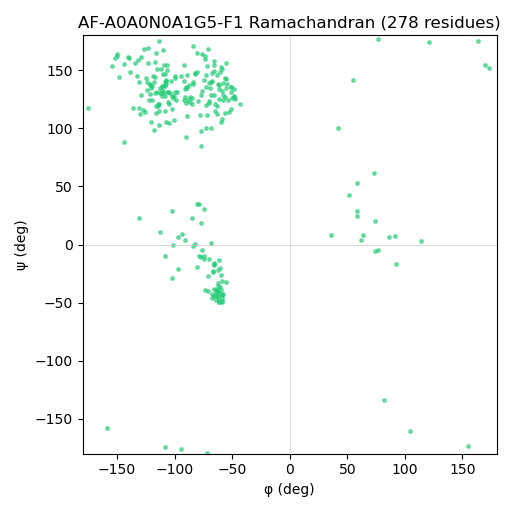00 51.78 277 GLY A C 1
ATOM 2180 O O . GLY A 1 277 ? -52.527 1.533 15.088 1.00 51.78 277 GLY A O 1
ATOM 2181 N N . PRO A 1 278 ? -53.163 0.004 13.554 1.00 47.00 278 PRO A N 1
ATOM 2182 C CA . PRO A 1 278 ? -54.577 0.098 13.877 1.00 47.00 278 PRO A CA 1
ATOM 2183 C C . PRO A 1 278 ? -54.807 -0.297 15.335 1.00 47.00 278 PRO A C 1
ATOM 2185 O O . PRO A 1 278 ? -54.410 -1.377 15.771 1.00 47.00 278 PRO A O 1
ATOM 2188 N N . THR A 1 279 ? -55.448 0.598 16.080 1.00 53.06 279 THR A N 1
ATOM 2189 C CA . THR A 1 279 ? -55.950 0.332 17.423 1.00 53.06 279 THR A CA 1
ATOM 2190 C C . THR A 1 279 ? -57.052 -0.721 17.320 1.00 53.06 279 THR A C 1
ATOM 2192 O O . THR A 1 279 ? -58.086 -0.469 16.701 1.00 53.06 279 THR A O 1
ATOM 2195 N N . THR A 1 280 ? -56.812 -1.900 17.889 1.00 66.12 280 THR A N 1
ATOM 2196 C CA . THR A 1 280 ? -57.852 -2.886 18.228 1.00 66.12 280 THR A CA 1
ATOM 2197 C C . THR A 1 280 ? -58.351 -2.652 19.638 1.00 66.12 280 THR A C 1
ATOM 2199 O O . THR A 1 280 ? -57.475 -2.428 20.507 1.00 66.12 280 THR A O 1
#

Secondary structure (DSSP, 8-state):
------HHHHHHHHHHHHHHHT--S--TT-EEE-TTS-EEEEEEEEEEESSSSPPEEEEEEEES--EEEEETTEEEEES--PPPEEGGGEEEEEEEEEEEEEEEGGG---TT-EEEEEEEEEEEEESSPPTTTSTT--PPPPPSSHHHHHHH--TT---S--EEE---SS-TTEEEEEEE-TT--EEEEEEE---SSEEEEEEEPPSSS---EEEEB-TTSTT---EEESSHHHHHHHHHHTTPEEEE--STT-EEEEEPPS-GGG-SPPP---------

Mean predicted aligned error: 16.22 Å

Foldseek 3Di:
DADAQDPLNVVVVVQQVVLQVPDDAAAFQAWEQEPVRDIWTFQDWAWEALPDVHDTFIWTWTDPDFAWEGDRNHIHTDDDTFDIDTSVQWDWDPDWDKDKHWYFASNDDDPSRIYIDIDTHTYIYGHHGHGPPDPPDDPPDRQPDSVSVVVPDDDPDDDLAWHKYDDDDDDPAKTWTWHADPVRDTDIGIDGDDDDQKWKWWWADDDPDAFIWIWTDGPDDDPPDIDIDRDPVRVVVVCVQ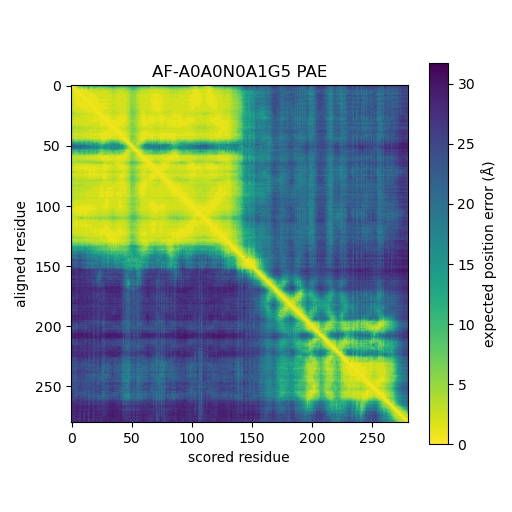QVWDWDWDNDHGIMIMIGHDPDPVSPDRPPPPDPDPDDD